Protein AF-A0A9E7D310-F1 (afdb_monomer_lite)

Structure (mmCIF, N/CA/C/O backbone):
data_AF-A0A9E7D310-F1
#
_entry.id   AF-A0A9E7D310-F1
#
loop_
_atom_site.group_PDB
_atom_site.id
_atom_site.type_symbol
_atom_site.label_atom_id
_atom_site.label_alt_id
_atom_site.label_comp_id
_atom_site.label_asym_id
_atom_site.label_entity_id
_atom_site.label_seq_id
_atom_site.pdbx_PDB_ins_code
_atom_site.Cartn_x
_atom_site.Cartn_y
_atom_site.Cartn_z
_atom_site.occupancy
_atom_site.B_iso_or_equiv
_atom_site.auth_seq_id
_atom_site.auth_comp_id
_atom_site.auth_asym_id
_atom_site.auth_atom_id
_atom_site.pdbx_PDB_model_num
ATOM 1 N N . MET A 1 1 ? 1.763 -11.916 20.284 1.00 48.09 1 MET A N 1
ATOM 2 C CA . MET A 1 1 ? 0.831 -12.807 21.006 1.00 48.09 1 MET A CA 1
ATOM 3 C C . MET A 1 1 ? 1.648 -13.807 21.806 1.00 48.09 1 MET A C 1
ATOM 5 O O . MET A 1 1 ? 2.291 -14.663 21.213 1.00 48.09 1 MET A O 1
ATOM 9 N N . PRO A 1 2 ? 1.691 -13.635 23.129 1.00 45.22 2 PRO A N 1
ATOM 10 C CA . PRO A 1 2 ? 1.292 -14.735 23.988 1.00 45.22 2 PRO A CA 1
ATOM 11 C C . PRO A 1 2 ? 0.191 -14.303 24.960 1.00 45.22 2 PRO A C 1
ATOM 13 O O . PRO A 1 2 ? 0.109 -13.170 25.421 1.00 45.22 2 PRO A O 1
ATOM 16 N N . SER A 1 3 ? -0.678 -15.271 25.180 1.00 46.38 3 SER A N 1
ATOM 17 C CA . SER A 1 3 ? -1.846 -15.343 26.040 1.00 46.38 3 SER A CA 1
ATOM 18 C C . SER A 1 3 ? -1.552 -15.082 27.518 1.00 46.38 3 SER A C 1
ATOM 20 O O . SER A 1 3 ? -0.761 -15.802 28.128 1.00 46.38 3 SER A O 1
ATOM 22 N N . THR A 1 4 ? -2.290 -14.149 28.116 1.00 41.97 4 THR A N 1
ATOM 23 C CA . THR A 1 4 ? -2.466 -14.007 29.568 1.00 41.97 4 THR A CA 1
ATOM 24 C C . THR A 1 4 ? -3.885 -14.433 29.966 1.00 41.97 4 THR A C 1
ATOM 26 O O . THR A 1 4 ? -4.818 -13.639 29.867 1.00 41.97 4 THR A O 1
ATOM 29 N N . PRO A 1 5 ? -4.098 -15.669 30.454 1.00 50.69 5 PRO A N 1
ATOM 30 C CA . PRO A 1 5 ? -5.341 -16.056 31.099 1.00 50.69 5 PRO A CA 1
ATOM 31 C C . PRO A 1 5 ? -5.136 -15.991 32.617 1.00 50.69 5 PRO A C 1
ATOM 33 O O . PRO A 1 5 ? -4.808 -16.990 33.243 1.00 50.69 5 PRO A O 1
ATOM 36 N N . LEU A 1 6 ? -5.276 -14.810 33.226 1.00 46.00 6 LEU A N 1
ATOM 37 C CA . LEU A 1 6 ? -5.201 -14.684 34.695 1.00 46.00 6 LEU A CA 1
ATOM 38 C C . LEU A 1 6 ? -6.306 -13.823 35.322 1.00 46.00 6 LEU A C 1
ATOM 40 O O . LEU A 1 6 ? -6.396 -13.761 36.544 1.00 46.00 6 LEU A O 1
ATOM 44 N N . MET A 1 7 ? -7.203 -13.222 34.532 1.00 50.19 7 MET A N 1
ATOM 45 C CA . MET A 1 7 ? -8.262 -12.357 35.077 1.00 50.19 7 MET A CA 1
ATOM 46 C C . MET A 1 7 ? -9.605 -13.048 35.360 1.00 50.19 7 MET A C 1
ATOM 48 O O . MET A 1 7 ? -10.457 -12.455 36.009 1.00 50.19 7 MET A O 1
ATOM 52 N N . ALA A 1 8 ? -9.798 -14.316 34.983 1.00 45.44 8 ALA A N 1
ATOM 53 C CA . ALA A 1 8 ? -11.073 -15.006 35.224 1.00 45.44 8 ALA A CA 1
ATOM 54 C C . ALA A 1 8 ? -11.225 -15.614 36.638 1.00 45.44 8 ALA A C 1
ATOM 56 O O . ALA A 1 8 ? -12.305 -16.080 36.986 1.00 45.44 8 ALA A O 1
ATOM 57 N N . ALA A 1 9 ? -10.176 -15.624 37.471 1.00 43.50 9 ALA A N 1
ATOM 58 C CA . ALA A 1 9 ? -10.183 -16.374 38.735 1.00 43.50 9 ALA A CA 1
ATOM 59 C C . ALA A 1 9 ? -10.469 -15.541 40.002 1.00 43.50 9 ALA A C 1
ATOM 61 O O . ALA A 1 9 ? -10.611 -16.121 41.077 1.00 43.50 9 ALA A O 1
ATOM 62 N N . ARG A 1 10 ? -10.565 -14.204 39.924 1.00 46.53 10 ARG A N 1
ATOM 63 C CA . ARG A 1 10 ? -10.770 -13.353 41.120 1.00 46.53 10 ARG A CA 1
ATOM 64 C C . ARG A 1 10 ? -12.205 -12.866 41.339 1.00 46.53 10 ARG A C 1
ATOM 66 O O . ARG A 1 10 ? -12.532 -12.467 42.451 1.00 46.53 10 ARG A O 1
ATOM 73 N N . SER A 1 11 ? -13.088 -12.984 40.350 1.00 45.75 11 SER A N 1
ATOM 74 C CA . SER A 1 11 ? -14.465 -12.466 40.434 1.00 45.75 11 SER A CA 1
ATOM 75 C C . SER A 1 11 ? -15.450 -13.403 41.150 1.00 45.75 11 SER A C 1
ATOM 77 O O . SER A 1 11 ? -16.569 -13.001 41.447 1.00 45.75 11 SER A O 1
ATOM 79 N N . ALA A 1 12 ? -15.057 -14.648 41.444 1.00 42.38 12 ALA A N 1
ATOM 80 C CA . ALA A 1 12 ? -15.962 -15.668 41.986 1.00 42.38 12 ALA A CA 1
ATOM 81 C C . ALA A 1 12 ? -15.888 -15.862 43.516 1.00 42.38 12 ALA A C 1
ATOM 83 O O . ALA A 1 12 ? -16.653 -16.655 44.055 1.00 42.38 12 ALA A O 1
ATOM 84 N N . GLN A 1 13 ? -14.999 -15.163 44.236 1.00 46.66 13 GLN A N 1
ATOM 85 C CA . GLN A 1 13 ? -14.789 -15.405 45.677 1.00 46.66 13 GLN A CA 1
ATOM 86 C C . GLN A 1 13 ? -15.504 -14.429 46.629 1.00 46.66 13 GLN A C 1
ATOM 88 O O . GLN A 1 13 ? -15.473 -14.650 47.836 1.00 46.66 13 GLN A O 1
ATOM 93 N N . LEU A 1 14 ? -16.190 -13.390 46.137 1.00 49.44 14 LEU A N 1
ATOM 94 C CA . LEU A 1 14 ? -16.836 -12.387 47.007 1.00 49.44 14 LEU A CA 1
ATOM 95 C C . LEU A 1 14 ? -18.365 -12.508 47.124 1.00 49.44 14 LEU A C 1
ATOM 97 O O . LEU A 1 14 ? -18.958 -11.840 47.966 1.00 49.44 14 LEU A O 1
ATOM 101 N N . ALA A 1 15 ? -19.017 -13.383 46.352 1.00 44.53 15 ALA A N 1
ATOM 102 C CA . ALA A 1 15 ? -20.480 -13.512 46.372 1.00 44.53 15 ALA A CA 1
ATOM 103 C C . ALA A 1 15 ? -21.026 -14.504 47.427 1.00 44.53 15 ALA A C 1
ATOM 105 O O . ALA A 1 15 ? -22.233 -14.556 47.648 1.00 44.53 15 ALA A O 1
ATOM 106 N N . THR A 1 16 ? -20.172 -15.278 48.105 1.00 47.97 16 THR A N 1
ATOM 107 C CA . THR A 1 16 ? -20.603 -16.458 48.888 1.00 47.97 16 THR A CA 1
ATOM 108 C C . THR A 1 16 ? -20.559 -16.285 50.414 1.00 47.97 16 THR A C 1
ATOM 110 O O . THR A 1 16 ? -20.692 -17.265 51.140 1.00 47.97 16 THR A O 1
ATOM 113 N N . GLY A 1 17 ? -20.369 -15.063 50.928 1.00 44.59 17 GLY A N 1
ATOM 114 C CA . GLY A 1 17 ? -20.123 -14.828 52.362 1.00 44.59 17 GLY A CA 1
ATOM 115 C C . GLY A 1 17 ? -21.277 -14.255 53.198 1.00 44.59 17 GLY A C 1
ATOM 116 O O . GLY A 1 17 ? -21.155 -14.216 54.418 1.00 44.59 17 GLY A O 1
ATOM 117 N N . LEU A 1 18 ? -22.382 -13.791 52.597 1.00 50.28 18 LEU A N 1
ATOM 118 C CA . LEU A 1 18 ? -23.317 -12.874 53.283 1.00 50.28 18 LEU A CA 1
ATOM 119 C C . LEU A 1 18 ? -24.704 -13.452 53.637 1.00 50.28 18 LEU A C 1
ATOM 121 O O . LEU A 1 18 ? -25.634 -12.683 53.849 1.00 50.28 18 LEU A O 1
ATOM 125 N N . PHE A 1 19 ? -24.883 -14.777 53.711 1.00 45.84 19 PHE A N 1
ATOM 126 C CA . PHE A 1 19 ? -26.230 -15.366 53.876 1.00 45.84 19 PHE A CA 1
ATOM 127 C C . PHE A 1 19 ? -26.487 -16.217 55.135 1.00 45.84 19 PHE A C 1
ATOM 129 O O . PHE A 1 19 ? -27.555 -16.812 55.234 1.00 45.84 19 PHE A O 1
ATOM 136 N N . LEU A 1 20 ? -25.583 -16.277 56.124 1.00 45.09 20 LEU A N 1
ATOM 137 C CA . LEU A 1 20 ? -25.657 -17.320 57.172 1.00 45.09 20 LEU A CA 1
ATOM 138 C C . LEU A 1 20 ? -25.800 -16.884 58.648 1.00 45.09 20 LEU A C 1
ATOM 140 O O . LEU A 1 20 ? -25.548 -17.705 59.523 1.00 45.09 20 LEU A O 1
ATOM 144 N N . LEU A 1 21 ? -26.249 -15.666 58.988 1.00 45.28 21 LEU A N 1
ATOM 145 C CA . LEU A 1 21 ? -26.254 -15.215 60.405 1.00 45.28 21 LEU A CA 1
ATOM 146 C C . LEU A 1 21 ? -27.592 -14.760 61.027 1.00 45.28 21 LEU A C 1
ATOM 148 O O . LEU A 1 21 ? -27.574 -14.116 62.071 1.00 45.28 21 LEU A O 1
ATOM 152 N N . LEU A 1 22 ? -28.761 -15.120 60.483 1.00 47.16 22 LEU A N 1
ATOM 153 C CA . LEU A 1 22 ? -30.056 -14.658 61.033 1.00 47.16 22 LEU A CA 1
ATOM 154 C C . LEU A 1 22 ? -31.015 -15.769 61.491 1.00 47.16 22 LEU A C 1
ATOM 156 O O . LEU A 1 22 ? -32.226 -15.647 61.343 1.00 47.16 22 LEU A O 1
ATOM 160 N N . ALA A 1 23 ? -30.497 -16.826 62.114 1.00 45.44 23 ALA A N 1
ATOM 161 C CA . ALA A 1 23 ? -31.322 -17.762 62.881 1.00 45.44 23 ALA A CA 1
ATOM 162 C C . ALA A 1 23 ? -30.932 -17.713 64.365 1.00 45.44 23 ALA A C 1
ATOM 164 O O . ALA A 1 23 ? -30.328 -18.640 64.898 1.00 45.44 23 ALA A O 1
ATOM 165 N N . ALA A 1 24 ? -31.251 -16.604 65.040 1.00 52.38 24 ALA A N 1
ATOM 166 C CA . ALA A 1 24 ? -31.287 -16.615 66.498 1.00 52.38 24 ALA A CA 1
ATOM 167 C C . ALA A 1 24 ? -32.490 -17.477 66.923 1.00 52.38 24 ALA A C 1
ATOM 169 O O . ALA A 1 24 ? -33.590 -17.229 66.418 1.00 52.38 24 ALA A O 1
ATOM 170 N N . PRO A 1 25 ? -32.322 -18.485 67.800 1.00 49.22 25 PRO A N 1
ATOM 171 C CA . PRO A 1 25 ? -33.451 -19.249 68.305 1.00 49.22 25 PRO A CA 1
ATOM 172 C C . PRO A 1 25 ? -34.407 -18.281 69.004 1.00 49.22 25 PRO A C 1
ATOM 174 O O . PRO A 1 25 ? -34.051 -17.604 69.970 1.00 49.22 25 PRO A O 1
ATOM 177 N N . ALA A 1 26 ? -35.605 -18.168 68.444 1.00 51.03 26 ALA A N 1
ATOM 178 C CA . ALA A 1 26 ? -36.707 -17.467 69.064 1.00 51.03 26 ALA A CA 1
ATOM 179 C C . ALA A 1 26 ? -37.142 -18.216 70.337 1.00 51.03 26 ALA A C 1
ATOM 181 O O . ALA A 1 26 ? -36.932 -19.424 70.442 1.00 51.03 26 ALA A O 1
ATOM 182 N N . GLN A 1 27 ? -37.853 -17.499 71.214 1.00 60.97 27 GLN A N 1
ATOM 183 C CA . GLN A 1 27 ? -38.736 -18.046 72.257 1.00 60.97 27 GLN A CA 1
ATOM 184 C C . GLN A 1 27 ? -37.998 -18.465 73.546 1.00 60.97 27 GLN A C 1
ATOM 186 O O . GLN A 1 27 ? -37.286 -19.457 73.598 1.00 60.97 27 GLN A O 1
ATOM 191 N N . ALA A 1 28 ? -38.086 -17.698 74.641 1.00 56.78 28 ALA A N 1
ATOM 192 C CA . ALA A 1 28 ? -39.208 -17.845 75.581 1.00 56.78 28 ALA A CA 1
ATOM 193 C C . ALA A 1 28 ? -39.504 -16.606 76.470 1.00 56.78 28 ALA A C 1
ATOM 195 O O . ALA A 1 28 ? -40.209 -16.735 77.466 1.00 56.78 28 ALA A O 1
ATOM 196 N N . VAL A 1 29 ? -38.956 -15.422 76.163 1.00 73.88 29 VAL A N 1
ATOM 197 C CA . VAL A 1 29 ? -38.944 -14.262 77.099 1.00 73.88 29 VAL A CA 1
ATOM 198 C C . VAL A 1 29 ? -39.333 -12.947 76.396 1.00 73.88 29 VAL A C 1
ATOM 200 O O . VAL A 1 29 ? -39.002 -11.849 76.833 1.00 73.88 29 VAL A O 1
ATOM 203 N N . GLU A 1 30 ? -39.997 -13.035 75.245 1.00 81.81 30 GLU A N 1
ATOM 204 C CA . GLU A 1 30 ? -40.171 -11.905 74.321 1.00 81.81 30 GLU A CA 1
ATOM 205 C C . GLU A 1 30 ? -40.933 -10.724 74.932 1.00 81.81 30 GLU A C 1
ATOM 207 O O . GLU A 1 30 ? -40.598 -9.571 74.652 1.00 81.81 30 GLU A O 1
ATOM 212 N N . TYR A 1 31 ? -41.884 -11.012 75.820 1.00 88.94 31 TYR A N 1
ATOM 213 C CA . TYR A 1 31 ? -42.779 -10.023 76.417 1.00 88.94 31 TYR A CA 1
ATOM 214 C C . TYR A 1 31 ? -42.729 -10.017 77.948 1.00 88.94 31 TYR A C 1
ATOM 216 O O . TYR A 1 31 ? -43.619 -9.466 78.594 1.00 88.94 31 TYR A O 1
ATOM 224 N N . ASP A 1 32 ? -41.700 -10.611 78.550 1.00 92.31 32 ASP A N 1
ATOM 225 C CA . ASP A 1 32 ? -41.581 -10.646 80.005 1.00 92.31 32 ASP A CA 1
ATOM 226 C C . ASP A 1 32 ? -41.392 -9.233 80.576 1.00 92.31 32 ASP A C 1
ATOM 228 O O . ASP A 1 32 ? -40.695 -8.385 80.007 1.00 92.31 32 ASP A O 1
ATOM 232 N N . GLY A 1 33 ? -42.033 -8.961 81.710 1.00 92.81 33 GLY A N 1
ATOM 233 C CA . GLY A 1 33 ? -42.050 -7.632 82.312 1.00 92.81 33 GLY A CA 1
ATOM 234 C C . GLY A 1 33 ? -43.297 -7.354 83.140 1.00 92.81 33 GLY A C 1
ATOM 235 O O . GLY A 1 33 ? -44.144 -8.220 83.331 1.00 92.81 33 GLY A O 1
ATOM 236 N N . ASN A 1 34 ? -43.432 -6.121 83.621 1.00 95.12 34 ASN A N 1
ATOM 237 C CA . ASN A 1 34 ? -44.650 -5.665 84.285 1.00 95.12 34 ASN A CA 1
ATOM 238 C C . ASN A 1 34 ? -45.577 -5.028 83.258 1.00 95.12 34 ASN A C 1
ATOM 240 O O . ASN A 1 34 ? -45.181 -4.082 82.576 1.00 95.12 34 ASN A O 1
ATOM 244 N N . TRP A 1 35 ? -46.814 -5.513 83.196 1.00 96.56 35 TRP A N 1
ATOM 245 C CA . TRP A 1 35 ? -47.811 -5.055 82.237 1.00 96.56 35 TRP A CA 1
ATOM 246 C C . TRP A 1 35 ? -49.022 -4.479 82.949 1.00 96.56 35 TRP A C 1
ATOM 248 O O . TRP A 1 35 ? -49.510 -5.036 83.935 1.00 96.56 35 TRP A O 1
ATOM 258 N N . GLN A 1 36 ? -49.512 -3.357 82.435 1.00 97.25 36 GLN A N 1
ATOM 259 C CA . GLN A 1 36 ? -50.804 -2.806 82.794 1.00 97.25 36 GLN A CA 1
ATOM 260 C C . GLN A 1 36 ? -51.866 -3.384 81.864 1.00 97.25 36 GLN A C 1
ATOM 262 O O . GLN A 1 36 ? -51.766 -3.267 80.649 1.00 97.25 36 GLN A O 1
ATOM 267 N N . PHE A 1 37 ? -52.903 -3.962 82.451 1.00 97.38 37 PHE A N 1
ATOM 268 C CA . PHE A 1 37 ? -54.076 -4.480 81.766 1.00 97.38 37 PHE A CA 1
ATOM 269 C C . PHE A 1 37 ? -55.248 -3.538 82.027 1.00 97.38 37 PHE A C 1
ATOM 271 O O . PHE A 1 37 ? -55.595 -3.283 83.183 1.00 97.38 37 PHE A O 1
ATOM 278 N N . ALA A 1 38 ? -55.854 -3.018 80.963 1.00 97.12 38 ALA A N 1
ATOM 279 C CA . ALA A 1 38 ? -57.039 -2.173 81.007 1.00 97.12 38 ALA A CA 1
ATOM 280 C C . ALA A 1 38 ? -58.168 -2.839 80.217 1.00 97.12 38 ALA A C 1
ATOM 282 O O . ALA A 1 38 ? -58.175 -2.833 78.988 1.00 97.12 38 ALA A O 1
ATOM 283 N N . MET A 1 39 ? -59.116 -3.426 80.942 1.00 96.56 39 MET A N 1
ATOM 284 C CA . MET A 1 39 ? -60.288 -4.093 80.393 1.00 96.56 39 MET A CA 1
ATOM 285 C C . MET A 1 39 ? -61.479 -3.139 80.401 1.00 96.56 39 MET A C 1
ATOM 287 O O . MET A 1 39 ? -61.774 -2.553 81.440 1.00 96.56 39 MET A O 1
ATOM 291 N N . SER A 1 40 ? -62.200 -3.025 79.293 1.00 96.50 40 SER A N 1
ATOM 292 C CA . SER A 1 40 ? -63.453 -2.274 79.190 1.00 96.50 40 SER A CA 1
ATOM 293 C C . SER A 1 40 ? -64.538 -3.151 78.570 1.00 96.50 40 SER A C 1
ATOM 295 O O . SER A 1 40 ? -64.306 -3.826 77.573 1.00 96.50 40 SER A O 1
ATOM 297 N N . CYS A 1 41 ? -65.735 -3.166 79.152 1.00 95.88 41 CYS A N 1
ATOM 298 C CA . CYS A 1 41 ? -66.875 -3.923 78.628 1.00 95.88 41 CYS A CA 1
ATOM 299 C C . CYS A 1 41 ? -68.071 -2.995 78.395 1.00 95.88 41 CYS A C 1
ATOM 301 O O . CYS A 1 41 ? -68.482 -2.259 79.299 1.00 95.88 41 CYS A O 1
ATOM 303 N N . SER A 1 42 ? -68.660 -3.051 77.196 1.00 94.38 42 SER A N 1
ATOM 304 C CA . SER A 1 42 ? -69.814 -2.223 76.811 1.00 94.38 42 SER A CA 1
ATOM 305 C C . SER A 1 42 ? -71.056 -2.597 77.616 1.00 94.38 42 SER A C 1
ATOM 307 O O . SER A 1 42 ? -71.200 -3.759 77.980 1.00 94.38 42 SER A O 1
ATOM 309 N N . ALA A 1 43 ? -71.942 -1.649 77.945 1.00 91.88 43 ALA A N 1
ATOM 310 C CA . ALA A 1 43 ? -73.195 -1.921 78.669 1.00 91.88 43 ALA A CA 1
ATOM 311 C C . ALA A 1 43 ? -74.060 -2.987 77.963 1.00 91.88 43 ALA A C 1
ATOM 313 O O . ALA A 1 43 ? -74.034 -3.092 76.738 1.00 91.88 43 ALA A O 1
ATOM 314 N N . ASN A 1 44 ? -74.853 -3.749 78.720 1.00 87.56 44 ASN A N 1
ATOM 315 C CA . ASN A 1 44 ? -75.982 -4.506 78.166 1.00 87.56 44 ASN A CA 1
ATOM 316 C C . ASN A 1 44 ? -77.267 -4.131 78.908 1.00 87.56 44 ASN A C 1
ATOM 318 O O . ASN A 1 44 ? -77.196 -3.558 79.989 1.00 87.56 44 ASN A O 1
ATOM 322 N N . GLY A 1 45 ? -78.438 -4.441 78.346 1.00 82.62 45 GLY A N 1
ATOM 323 C CA . GLY A 1 45 ? -79.737 -3.973 78.861 1.00 82.62 45 GLY A CA 1
ATOM 324 C C . GLY A 1 45 ? -80.037 -4.258 80.344 1.00 82.62 45 GLY A C 1
ATOM 325 O O . GLY A 1 45 ? -80.992 -3.700 80.868 1.00 82.62 45 GLY A O 1
ATOM 326 N N . ALA A 1 46 ? -79.231 -5.081 81.027 1.00 82.12 46 ALA A N 1
ATOM 327 C CA . ALA A 1 46 ? -79.342 -5.378 82.454 1.00 82.12 46 ALA A CA 1
ATOM 328 C C . ALA A 1 46 ? -78.165 -4.861 83.312 1.00 82.12 46 ALA A C 1
ATOM 330 O O . ALA A 1 46 ? -78.269 -4.867 84.537 1.00 82.12 46 ALA A O 1
ATOM 331 N N . GLN A 1 47 ? -77.031 -4.454 82.724 1.00 85.75 47 GLN A N 1
ATOM 332 C CA . GLN A 1 47 ? -75.821 -4.084 83.469 1.00 85.75 47 GLN A CA 1
ATOM 333 C C . GLN A 1 47 ? -75.058 -2.908 82.828 1.00 85.75 47 GLN A C 1
ATOM 335 O O . GLN A 1 47 ? -74.809 -2.913 81.617 1.00 85.75 47 GLN A O 1
ATOM 340 N N . PRO A 1 48 ? -74.587 -1.930 83.631 1.00 91.31 48 PRO A N 1
ATOM 341 C CA . PRO A 1 48 ? -73.820 -0.795 83.125 1.00 91.31 48 PRO A CA 1
ATOM 342 C C . PRO A 1 48 ? -72.463 -1.225 82.550 1.00 91.31 48 PRO A C 1
ATOM 344 O O . PRO A 1 48 ? -71.931 -2.298 82.865 1.00 91.31 48 PRO A O 1
ATOM 347 N N . ALA A 1 49 ? -71.894 -0.374 81.692 1.00 93.12 49 ALA A N 1
ATOM 348 C CA . ALA A 1 49 ? -70.507 -0.493 81.247 1.00 93.12 49 ALA A CA 1
ATOM 349 C C . ALA A 1 49 ? -69.558 -0.470 82.452 1.00 93.12 49 ALA A C 1
ATOM 351 O O . ALA A 1 49 ? -69.840 0.187 83.455 1.00 93.12 49 ALA A O 1
ATOM 352 N N . PHE A 1 50 ? -68.440 -1.182 82.360 1.00 94.06 50 PHE A N 1
ATOM 353 C CA . PHE A 1 50 ? -67.419 -1.137 83.400 1.00 94.06 50 PHE A CA 1
ATOM 354 C C . PHE A 1 50 ? -66.021 -1.198 82.801 1.00 94.06 50 PHE A C 1
ATOM 356 O O . PHE A 1 50 ? -65.819 -1.722 81.703 1.00 94.06 50 PHE A O 1
ATOM 363 N N . THR A 1 51 ? -65.070 -0.684 83.575 1.00 94.19 51 THR A N 1
ATOM 364 C CA . THR A 1 51 ? -63.647 -0.723 83.264 1.00 94.19 51 THR A CA 1
ATOM 365 C C . THR A 1 51 ? -62.905 -1.270 84.471 1.00 94.19 51 THR A C 1
ATOM 367 O O . THR A 1 51 ? -63.135 -0.830 85.597 1.00 94.19 51 THR A O 1
ATOM 370 N N . GLU A 1 52 ? -62.002 -2.213 84.243 1.00 93.88 52 GLU A N 1
ATOM 371 C CA . GLU A 1 52 ? -61.104 -2.745 85.259 1.00 93.88 52 GLU A CA 1
ATOM 372 C C . GLU A 1 52 ? -59.660 -2.516 84.827 1.00 93.88 52 GLU A C 1
ATOM 374 O O . GLU A 1 52 ? -59.303 -2.704 83.664 1.00 93.88 52 GLU A O 1
ATOM 379 N N . ARG A 1 53 ? -58.821 -2.095 85.774 1.00 96.38 53 ARG A N 1
ATOM 380 C CA . ARG A 1 53 ? -57.389 -1.913 85.556 1.00 96.38 53 ARG A CA 1
ATOM 381 C C . ARG A 1 53 ? -56.603 -2.675 86.597 1.00 96.38 53 ARG A C 1
ATOM 383 O O . ARG A 1 53 ? -56.947 -2.653 87.778 1.00 96.38 53 ARG A O 1
ATOM 390 N N . PHE A 1 54 ? -55.531 -3.317 86.166 1.00 95.56 54 PHE A N 1
ATOM 391 C CA . PHE A 1 54 ? -54.592 -3.955 87.072 1.00 95.56 54 PHE A CA 1
ATOM 392 C C . PHE A 1 54 ? -53.211 -4.079 86.451 1.00 95.56 54 PHE A C 1
ATOM 394 O O . PHE A 1 54 ? -53.041 -3.944 85.246 1.00 95.56 54 PHE A O 1
ATOM 401 N N . ILE A 1 55 ? -52.226 -4.343 87.301 1.00 95.88 55 ILE A N 1
ATOM 402 C CA . ILE A 1 55 ? -50.859 -4.631 86.888 1.00 95.88 55 ILE A CA 1
ATOM 403 C C . ILE A 1 55 ? -50.581 -6.088 87.226 1.00 95.88 55 ILE A C 1
ATOM 405 O O . ILE A 1 55 ? -50.964 -6.560 88.302 1.00 95.88 55 ILE A O 1
ATOM 409 N N . ALA A 1 56 ? -49.953 -6.804 86.304 1.00 95.31 56 ALA A N 1
ATOM 410 C CA . ALA A 1 56 ? -49.476 -8.154 86.547 1.00 95.31 56 ALA A CA 1
ATOM 411 C C . ALA A 1 56 ? -48.163 -8.396 85.786 1.00 95.31 56 ALA A C 1
ATOM 413 O O . ALA A 1 56 ? -47.990 -7.860 84.686 1.00 95.31 56 ALA A O 1
ATOM 414 N N . PRO A 1 57 ? -47.234 -9.178 86.359 1.00 95.00 57 PRO A N 1
ATOM 415 C CA . PRO A 1 57 ? -46.039 -9.583 85.646 1.00 95.00 57 PRO A CA 1
ATOM 416 C C . PRO A 1 57 ? -46.400 -10.628 84.588 1.00 95.00 57 PRO A C 1
ATOM 418 O O . PRO A 1 57 ? -47.147 -1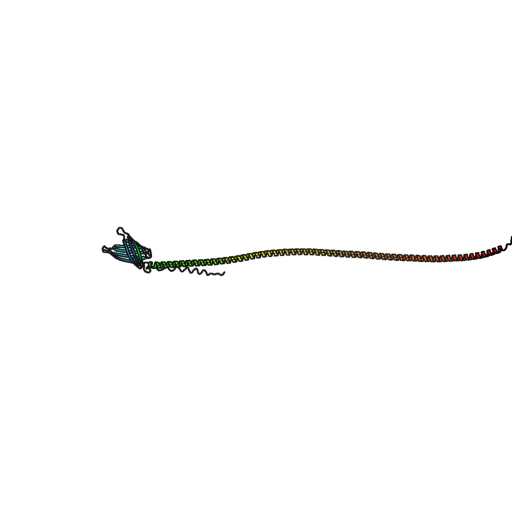1.570 84.861 1.00 95.00 57 PRO A O 1
ATOM 421 N N . ILE A 1 58 ? -45.851 -10.460 83.392 1.00 94.38 58 ILE A N 1
ATOM 422 C CA . ILE A 1 58 ? -45.748 -11.521 82.396 1.00 94.38 58 ILE A CA 1
ATOM 423 C C . ILE A 1 58 ? -44.383 -12.173 82.604 1.00 94.38 58 ILE A C 1
ATOM 425 O O . ILE A 1 58 ? -43.365 -11.479 82.633 1.00 94.38 58 ILE A O 1
ATOM 429 N N . ALA A 1 59 ? -44.380 -13.487 82.790 1.00 91.88 59 ALA A N 1
ATOM 430 C CA . ALA A 1 59 ? -43.184 -14.302 82.929 1.00 91.88 59 ALA A CA 1
ATOM 431 C C . ALA A 1 59 ? -43.332 -15.543 82.050 1.00 91.88 59 ALA A C 1
ATOM 433 O O . ALA A 1 59 ? -44.384 -16.186 82.064 1.00 91.88 59 ALA A O 1
ATOM 434 N N . GLN A 1 60 ? -42.291 -15.876 81.288 1.00 90.69 60 GLN A N 1
ATOM 435 C CA . GLN A 1 60 ? -42.322 -16.957 80.301 1.00 90.69 60 GLN A CA 1
ATOM 436 C C . GLN A 1 60 ? -43.503 -16.810 79.329 1.00 90.69 60 GLN A C 1
ATOM 438 O O . GLN A 1 60 ? -44.216 -17.776 79.046 1.00 90.69 60 GLN A O 1
ATOM 443 N N . ASN A 1 61 ? -43.755 -15.578 78.868 1.00 91.44 61 ASN A N 1
ATOM 444 C CA . ASN A 1 61 ? -44.880 -15.237 77.992 1.00 91.44 61 ASN A CA 1
ATOM 445 C C . ASN A 1 61 ? -46.271 -15.602 78.559 1.00 91.44 61 ASN A C 1
ATOM 447 O O . ASN A 1 61 ? -47.242 -15.720 77.809 1.00 91.44 61 ASN A O 1
ATOM 451 N N . ALA A 1 62 ? -46.399 -15.781 79.874 1.00 93.25 62 ALA A N 1
ATOM 452 C CA . ALA A 1 62 ? -47.660 -16.091 80.528 1.00 93.25 62 ALA A CA 1
ATOM 453 C C . ALA A 1 62 ? -47.888 -15.206 81.755 1.00 93.25 62 ALA A C 1
ATOM 455 O O . ALA A 1 62 ? -46.964 -14.710 82.395 1.00 93.25 62 ALA A O 1
ATOM 456 N N . VAL A 1 63 ? -49.152 -15.011 82.104 1.00 94.81 63 VAL A N 1
ATOM 457 C CA . VAL A 1 63 ? -49.563 -14.284 83.303 1.00 94.81 63 VAL A CA 1
ATOM 458 C C . VAL A 1 63 ? -50.728 -15.011 83.934 1.00 94.81 63 VAL A C 1
ATOM 460 O O . VAL A 1 63 ? -51.639 -15.472 83.254 1.00 94.81 63 VAL A O 1
ATOM 463 N N . THR A 1 64 ? -50.702 -15.131 85.256 1.00 94.56 64 THR A N 1
ATOM 464 C CA . THR A 1 64 ? -51.831 -15.632 86.036 1.00 94.56 64 THR A CA 1
ATOM 465 C C . THR A 1 64 ? -52.005 -14.749 87.260 1.00 94.56 64 THR A C 1
ATOM 467 O O . THR A 1 64 ? -51.065 -14.520 88.016 1.00 94.56 64 THR A O 1
ATOM 470 N N . ARG A 1 65 ? -53.221 -14.252 87.470 1.00 94.25 65 ARG A N 1
ATOM 471 C CA . ARG A 1 65 ? -53.597 -13.432 88.620 1.00 94.25 65 ARG A CA 1
ATOM 472 C C . ARG A 1 65 ? -54.925 -13.929 89.160 1.00 94.25 65 ARG A C 1
ATOM 474 O O . ARG A 1 65 ? -55.930 -13.901 88.459 1.00 94.25 65 ARG A O 1
ATOM 481 N N . THR A 1 66 ? -54.933 -14.353 90.418 1.00 93.19 66 THR A N 1
ATOM 482 C CA . THR A 1 66 ? -56.164 -14.742 91.115 1.00 93.19 66 THR A CA 1
ATOM 483 C C . THR A 1 66 ? -56.532 -13.664 92.128 1.00 93.19 66 THR A C 1
ATOM 485 O O . THR A 1 66 ? -55.669 -13.167 92.849 1.00 93.19 66 THR A O 1
ATOM 488 N N . ARG A 1 67 ? -57.809 -13.294 92.180 1.00 92.31 67 ARG A N 1
ATOM 489 C CA . ARG A 1 67 ? -58.400 -12.397 93.170 1.00 92.31 67 ARG A CA 1
ATOM 490 C C . ARG A 1 67 ? -59.596 -13.112 93.785 1.00 92.31 67 ARG A C 1
ATOM 492 O O . ARG A 1 67 ? -60.499 -13.518 93.066 1.00 92.31 67 ARG A O 1
ATOM 499 N N . SER A 1 68 ? -59.620 -13.214 95.104 1.00 89.44 68 SER A N 1
ATOM 500 C CA . SER A 1 68 ? -60.773 -13.717 95.853 1.00 89.44 68 SER A CA 1
ATOM 501 C C . SER A 1 68 ? -61.298 -12.611 96.760 1.00 89.44 68 SER A C 1
ATOM 503 O O . SER A 1 68 ? -60.520 -11.833 97.313 1.00 89.44 68 SER A O 1
ATOM 505 N N . GLY A 1 69 ? -62.614 -12.519 96.902 1.00 88.38 69 GLY A N 1
ATOM 506 C CA . GLY A 1 69 ? -63.271 -11.598 97.822 1.00 88.38 69 GLY A CA 1
ATOM 507 C C . GLY A 1 69 ? -64.695 -12.043 98.129 1.00 88.38 69 GLY A C 1
ATOM 508 O O . GLY A 1 69 ? -65.186 -13.009 97.552 1.00 88.38 69 GLY A O 1
ATOM 509 N N . ARG A 1 70 ? -65.370 -11.325 99.028 1.00 85.38 70 ARG A N 1
ATOM 510 C CA . ARG A 1 70 ? -66.814 -11.467 99.238 1.00 85.38 70 ARG A CA 1
ATOM 511 C C . ARG A 1 70 ? -67.550 -10.316 98.568 1.00 85.38 70 ARG A C 1
ATOM 513 O O . ARG A 1 70 ? -67.116 -9.167 98.638 1.00 85.38 70 ARG A O 1
ATOM 520 N N . THR A 1 71 ? -68.658 -10.620 97.906 1.00 81.06 71 THR A N 1
ATOM 521 C CA . THR A 1 71 ? -69.586 -9.609 97.386 1.00 81.06 71 THR A CA 1
ATOM 522 C C . THR A 1 71 ? -70.289 -8.877 98.534 1.00 81.06 71 THR A C 1
ATOM 524 O O . THR A 1 71 ? -70.318 -9.356 99.666 1.00 81.06 71 THR A O 1
ATOM 527 N N . ALA A 1 72 ? -70.943 -7.749 98.235 1.00 78.75 72 ALA A N 1
ATOM 528 C CA . ALA A 1 72 ? -71.812 -7.056 99.194 1.00 78.75 72 ALA A CA 1
ATOM 529 C C . ALA A 1 72 ? -72.972 -7.935 99.715 1.00 78.75 72 ALA A C 1
ATOM 531 O O . ALA A 1 72 ? -73.544 -7.645 100.757 1.00 78.75 72 ALA A O 1
ATOM 532 N N . GLN A 1 73 ? -73.297 -9.021 99.005 1.00 81.38 73 GLN A N 1
ATOM 533 C CA . GLN A 1 73 ? -74.326 -10.001 99.366 1.00 81.38 73 GLN A CA 1
ATOM 534 C C . GLN A 1 73 ? -73.756 -11.186 100.172 1.00 81.38 73 GLN A C 1
ATOM 536 O O . GLN A 1 73 ? -74.442 -12.181 100.375 1.00 81.38 73 GLN A O 1
ATOM 541 N N . GLY A 1 74 ? -72.486 -11.124 100.592 1.00 83.56 74 GLY A N 1
ATOM 542 C CA . GLY A 1 74 ? -71.825 -12.171 101.378 1.00 83.56 74 GLY A CA 1
ATOM 543 C C . GLY A 1 74 ? -71.370 -13.398 100.580 1.00 83.56 74 GLY A C 1
ATOM 544 O O . GLY A 1 74 ? -70.750 -14.285 101.156 1.00 83.56 74 GLY A O 1
ATOM 545 N N . GLN A 1 75 ? -71.630 -13.447 99.270 1.00 85.25 75 GLN A N 1
ATOM 546 C CA . GLN A 1 75 ? -71.204 -14.551 98.403 1.00 85.25 75 GLN A CA 1
ATOM 547 C C . GLN A 1 75 ? -69.710 -14.479 98.092 1.00 85.25 75 GLN A C 1
ATOM 549 O O . GLN A 1 75 ? -69.192 -13.384 97.853 1.00 85.25 75 GLN A O 1
ATOM 554 N N . ASP A 1 76 ? -69.052 -15.632 97.999 1.00 85.25 76 ASP A N 1
ATOM 555 C CA . ASP A 1 76 ? -67.679 -15.716 97.508 1.00 85.25 76 ASP A CA 1
ATOM 556 C C . ASP A 1 76 ? -67.617 -15.339 96.018 1.00 85.25 76 ASP A C 1
ATOM 558 O O . ASP A 1 76 ? -68.441 -15.763 95.201 1.00 85.25 76 ASP A O 1
ATOM 562 N N . ASP A 1 77 ? -66.635 -14.507 95.681 1.00 87.56 77 ASP A N 1
ATOM 563 C CA . ASP A 1 77 ? -66.354 -13.987 94.348 1.00 87.56 77 ASP A CA 1
ATOM 564 C C . ASP A 1 77 ? -64.873 -14.222 94.056 1.00 87.56 77 ASP A C 1
ATOM 566 O O . ASP A 1 77 ? -63.996 -13.544 94.599 1.00 87.56 77 ASP A O 1
ATOM 570 N N . THR A 1 78 ? -64.588 -15.229 93.237 1.00 89.19 78 THR A N 1
ATOM 571 C CA . THR A 1 78 ? -63.222 -15.545 92.817 1.00 89.19 78 THR A CA 1
ATOM 572 C C . THR A 1 78 ? -63.081 -15.268 91.334 1.00 89.19 78 THR A C 1
ATOM 574 O O . THR A 1 78 ? -63.828 -15.826 90.532 1.00 89.19 78 THR A O 1
ATOM 577 N N . SER A 1 79 ? -62.105 -14.441 90.966 1.00 92.25 79 SER A N 1
ATOM 578 C CA . SER A 1 79 ? -61.697 -14.215 89.586 1.00 92.25 79 SER A CA 1
ATOM 579 C C . SER A 1 79 ? -60.263 -14.681 89.356 1.00 92.25 79 SER A C 1
ATOM 581 O O . SER A 1 79 ? -59.362 -14.401 90.146 1.00 92.25 79 SER A O 1
ATOM 583 N N . ARG A 1 80 ? -60.037 -15.400 88.261 1.00 95.44 80 ARG A N 1
ATOM 584 C CA . ARG A 1 80 ? -58.716 -15.807 87.791 1.00 95.44 80 ARG A CA 1
ATOM 585 C C . ARG A 1 80 ? -58.516 -15.258 86.391 1.00 95.44 80 ARG A C 1
ATOM 587 O O . ARG A 1 80 ? -59.143 -15.726 85.450 1.00 95.44 80 ARG A O 1
ATOM 594 N N . PHE A 1 81 ? -57.637 -14.275 86.266 1.00 96.44 81 PHE A N 1
ATOM 595 C CA . PHE A 1 81 ? -57.104 -13.837 84.985 1.00 96.44 81 PHE A CA 1
ATOM 596 C C . PHE A 1 81 ? -55.925 -14.734 84.619 1.00 96.44 81 PHE A C 1
ATOM 598 O O . PHE A 1 81 ? -55.015 -14.924 85.426 1.00 96.44 81 PHE A O 1
ATOM 605 N N . SER A 1 82 ? -55.934 -15.267 83.409 1.00 96.50 82 SER A N 1
ATOM 606 C CA . SER A 1 82 ? -54.812 -15.972 82.805 1.00 96.50 82 SER A CA 1
ATOM 607 C C . SER A 1 82 ? -54.604 -15.431 81.400 1.00 96.50 82 SER A C 1
ATOM 609 O O . SER A 1 82 ? -55.579 -15.200 80.695 1.00 96.50 82 SER A O 1
ATOM 611 N N . ALA A 1 83 ? -53.365 -15.198 80.989 1.00 96.62 83 ALA A N 1
ATOM 612 C CA . ALA A 1 83 ? -53.058 -14.905 79.598 1.00 96.62 83 ALA A CA 1
ATOM 613 C C . ALA A 1 83 ? -51.764 -15.588 79.174 1.00 96.62 83 ALA A C 1
ATOM 615 O O . ALA A 1 83 ? -50.900 -15.878 80.003 1.00 96.62 83 ALA A O 1
ATOM 616 N N . ARG A 1 84 ? -51.655 -15.851 77.877 1.00 95.56 84 ARG A N 1
ATOM 617 C CA . ARG A 1 84 ? -50.509 -16.490 77.235 1.00 95.56 84 ARG A CA 1
ATOM 618 C C . ARG A 1 84 ? -50.227 -15.800 75.909 1.00 95.56 84 ARG A C 1
ATOM 620 O O . ARG A 1 84 ? -51.171 -15.423 75.215 1.00 95.56 84 ARG A O 1
ATOM 627 N N . ILE A 1 85 ? -48.945 -15.641 75.593 1.00 94.19 85 ILE A N 1
ATOM 628 C CA . ILE A 1 85 ? -48.457 -15.027 74.363 1.00 94.19 85 ILE A CA 1
ATOM 629 C C . ILE A 1 85 ? -47.699 -16.070 73.544 1.00 94.19 85 ILE A C 1
ATOM 631 O O . ILE A 1 85 ? -46.708 -16.631 74.008 1.00 94.19 85 ILE A O 1
ATOM 635 N N . GLU A 1 86 ? -48.139 -16.301 72.314 1.00 92.31 86 GLU A N 1
ATOM 636 C CA . GLU A 1 86 ? -47.494 -17.209 71.364 1.00 92.31 86 GLU A CA 1
ATOM 637 C C . GLU A 1 86 ? -47.452 -16.549 69.985 1.00 92.31 86 GLU A C 1
ATOM 639 O O . GLU A 1 86 ? -48.463 -16.052 69.496 1.00 92.31 86 GLU A O 1
ATOM 644 N N . GLY A 1 87 ? -46.270 -16.487 69.362 1.00 88.00 87 GLY A N 1
ATOM 645 C CA . GLY A 1 87 ? -46.110 -15.904 68.022 1.00 88.00 87 GLY A CA 1
ATOM 646 C C . GLY A 1 87 ? -46.592 -14.451 67.904 1.00 88.00 87 GLY A C 1
ATOM 647 O O . GLY A 1 87 ? -47.161 -14.074 66.881 1.00 88.00 87 GLY A O 1
ATOM 648 N N . GLY A 1 88 ? -46.438 -13.650 68.965 1.00 90.12 88 GLY A N 1
ATOM 649 C CA . GLY A 1 88 ? -46.939 -12.273 69.015 1.00 90.12 88 GLY A CA 1
ATOM 650 C C . GLY A 1 88 ? -48.464 -12.151 69.121 1.00 90.12 88 GLY A C 1
ATOM 651 O O . GLY A 1 88 ? -48.992 -11.056 68.957 1.00 90.12 88 GLY A O 1
ATOM 652 N N . GLN A 1 89 ? -49.187 -13.239 69.397 1.00 93.81 89 GLN A N 1
ATOM 653 C CA . GLN A 1 89 ? -50.617 -13.232 69.712 1.00 93.81 89 GLN A CA 1
ATOM 654 C C . GLN A 1 89 ? -50.805 -13.441 71.207 1.00 93.81 89 GLN A C 1
ATOM 656 O O . GLN A 1 89 ? -50.270 -14.399 71.757 1.00 93.81 89 GLN A O 1
ATOM 661 N N . MET A 1 90 ? -51.588 -12.587 71.864 1.00 95.88 90 MET A N 1
ATOM 662 C CA . MET A 1 90 ? -51.986 -12.804 73.252 1.00 95.88 90 MET A CA 1
ATOM 663 C C . MET A 1 90 ? -53.412 -13.344 73.302 1.00 95.88 90 MET A C 1
ATOM 665 O O . MET A 1 90 ? -54.333 -12.766 72.728 1.00 95.88 90 MET A O 1
ATOM 669 N N . THR A 1 91 ? -53.602 -14.427 74.046 1.00 96.88 91 THR A N 1
ATOM 670 C CA . THR A 1 91 ? -54.919 -14.939 74.440 1.00 96.88 91 THR A CA 1
ATOM 671 C C . THR A 1 91 ? -55.080 -14.771 75.940 1.00 96.88 91 THR A C 1
ATOM 673 O O . THR A 1 91 ? -54.183 -15.169 76.683 1.00 96.88 91 THR A O 1
ATOM 676 N N . ALA A 1 92 ? -56.194 -14.199 76.395 1.00 96.62 92 ALA A N 1
ATOM 677 C CA . ALA A 1 92 ? -56.475 -14.006 77.813 1.00 96.62 92 ALA A CA 1
ATOM 678 C C . ALA A 1 92 ? -57.874 -14.502 78.189 1.00 96.62 92 ALA A C 1
ATOM 680 O O . ALA A 1 92 ? -58.839 -14.312 77.450 1.00 96.62 92 ALA A O 1
ATOM 681 N N . VAL A 1 93 ? -57.987 -15.111 79.363 1.00 96.50 93 VAL A N 1
ATOM 682 C CA . VAL A 1 93 ? -59.232 -15.619 79.932 1.00 96.50 93 VAL A CA 1
ATOM 683 C C . VAL A 1 93 ? -59.364 -15.137 81.373 1.00 96.50 93 VAL A C 1
ATOM 685 O O . VAL A 1 93 ? -58.452 -15.309 82.182 1.00 96.50 93 VAL A O 1
ATOM 688 N N . VAL A 1 94 ? -60.509 -14.541 81.700 1.00 95.31 94 VAL A N 1
ATOM 689 C CA . VAL A 1 94 ? -60.940 -14.243 83.070 1.00 95.31 94 VAL A CA 1
ATOM 690 C C . VAL A 1 94 ? -62.027 -15.230 83.448 1.00 95.31 94 VAL A C 1
ATOM 692 O O . VAL A 1 94 ? -63.172 -15.056 83.040 1.00 95.31 94 VAL A O 1
ATOM 695 N N . ASP A 1 95 ? -61.695 -16.227 84.256 1.00 93.50 95 ASP A N 1
ATOM 696 C CA . ASP A 1 95 ? -62.691 -17.104 84.864 1.00 93.50 95 ASP A CA 1
ATOM 697 C C . ASP A 1 95 ? -63.214 -16.467 86.142 1.00 93.50 95 ASP A C 1
ATOM 699 O O . ASP A 1 95 ? -62.430 -16.137 87.034 1.00 93.50 95 ASP A O 1
ATOM 703 N N . ARG A 1 96 ? -64.532 -16.311 86.266 1.00 91.88 96 ARG A N 1
ATOM 704 C CA . ARG A 1 96 ? -65.157 -15.793 87.483 1.00 91.88 96 ARG A CA 1
ATOM 705 C C . ARG A 1 96 ? -66.205 -16.759 88.003 1.00 91.88 96 ARG A C 1
ATOM 707 O O . ARG A 1 96 ? -67.039 -17.253 87.249 1.00 91.88 96 ARG A O 1
ATOM 714 N N . ASN A 1 97 ? -66.140 -17.018 89.302 1.00 89.62 97 ASN A N 1
ATOM 715 C CA . ASN A 1 97 ? -67.130 -17.779 90.044 1.00 89.62 97 ASN A CA 1
ATOM 716 C C . ASN A 1 97 ? -67.729 -16.868 91.114 1.00 89.62 97 ASN A C 1
ATOM 718 O O . ASN A 1 97 ? -67.006 -16.425 92.010 1.00 89.62 97 ASN A O 1
ATOM 722 N N . ARG A 1 98 ? -69.025 -16.576 90.998 1.00 85.69 98 ARG A N 1
ATOM 723 C CA . ARG A 1 98 ? -69.774 -15.757 91.955 1.00 85.69 98 ARG A CA 1
ATOM 724 C C . ARG A 1 98 ? -71.041 -16.506 92.344 1.00 85.69 98 ARG A C 1
ATOM 726 O O . ARG A 1 98 ? -71.884 -16.754 91.492 1.00 85.69 98 ARG A O 1
ATOM 733 N N . GLY A 1 99 ? -71.170 -16.868 93.619 1.00 80.94 99 GLY A N 1
ATOM 734 C CA . GLY A 1 99 ? -72.389 -17.515 94.127 1.00 80.94 99 GLY A CA 1
ATOM 735 C C . GLY A 1 99 ? -72.745 -18.849 93.450 1.00 80.94 99 GLY A C 1
ATOM 736 O O . GLY A 1 99 ? -73.913 -19.217 93.427 1.00 80.94 99 GLY A O 1
ATOM 737 N N . GLY A 1 100 ? -71.761 -19.557 92.880 1.00 81.81 100 GLY A N 1
ATOM 738 C CA . GLY A 1 100 ? -71.959 -20.810 92.140 1.00 81.81 100 GLY A CA 1
ATOM 739 C C . GLY A 1 100 ? -72.134 -20.638 90.626 1.00 81.81 100 GLY A C 1
ATOM 740 O O . GLY A 1 100 ? -71.992 -21.614 89.890 1.00 81.81 100 GLY A O 1
ATOM 741 N N . GLU A 1 101 ? -72.365 -19.417 90.135 1.00 85.06 101 GLU A N 1
ATOM 742 C CA . GLU A 1 101 ? -72.393 -19.126 88.701 1.00 85.06 101 GLU A CA 1
ATOM 743 C C . GLU A 1 101 ? -70.976 -18.925 88.158 1.00 85.06 101 GLU A C 1
ATOM 745 O O . GLU A 1 101 ? -70.194 -18.122 88.679 1.00 85.06 101 GLU A O 1
ATOM 750 N N . ARG A 1 102 ? -70.657 -19.635 87.069 1.00 89.25 102 ARG A N 1
ATOM 751 C CA . ARG A 1 102 ? -69.379 -19.521 86.359 1.00 89.25 102 ARG A CA 1
ATOM 752 C C . ARG A 1 102 ? -69.574 -18.819 85.025 1.00 89.25 102 ARG A C 1
ATOM 754 O O . ARG A 1 102 ? -70.342 -19.278 84.184 1.00 89.25 102 ARG A O 1
ATOM 761 N N . TRP A 1 103 ? -68.824 -17.750 84.810 1.00 90.38 103 TRP A N 1
ATOM 762 C CA . TRP A 1 103 ? -68.734 -17.068 83.523 1.00 90.38 103 TRP A CA 1
ATOM 763 C C . TRP A 1 103 ? -67.274 -16.776 83.187 1.00 90.38 103 TRP A C 1
ATOM 765 O O . TRP A 1 103 ? -66.427 -16.682 84.077 1.00 90.38 103 TRP A O 1
ATOM 775 N N . SER A 1 104 ? -66.980 -16.648 81.893 1.00 94.50 104 SER A N 1
ATOM 776 C CA . SER A 1 104 ? -65.622 -16.406 81.397 1.00 94.50 104 SER A CA 1
ATOM 777 C C . SER A 1 104 ? -65.582 -15.160 80.524 1.00 94.50 104 SER A C 1
ATOM 779 O O . SER A 1 104 ? -66.443 -15.005 79.662 1.00 94.50 104 SER A O 1
ATOM 781 N N . ILE A 1 105 ? -64.583 -14.296 80.684 1.00 95.19 105 ILE A N 1
ATOM 782 C CA . ILE A 1 105 ? -64.275 -13.252 79.696 1.00 95.19 105 ILE A CA 1
ATOM 783 C C . ILE A 1 105 ? -63.103 -13.739 78.865 1.00 95.19 105 ILE A C 1
ATOM 785 O O . ILE A 1 105 ? -62.064 -14.055 79.433 1.00 95.19 105 ILE A O 1
ATOM 789 N N . ARG A 1 106 ? -63.262 -13.823 77.548 1.00 97.44 106 ARG A N 1
ATOM 790 C CA . ARG A 1 106 ? -62.220 -14.323 76.642 1.00 97.44 106 ARG A CA 1
ATOM 791 C C . ARG A 1 106 ? -61.764 -13.179 75.742 1.00 97.44 106 ARG A C 1
ATOM 793 O O . ARG A 1 106 ? -62.616 -12.474 75.204 1.00 97.44 106 ARG A O 1
ATOM 800 N N . PHE A 1 107 ? -60.455 -13.011 75.588 1.00 97.75 107 PHE A N 1
ATOM 801 C CA . PHE A 1 107 ? -59.808 -12.005 74.745 1.00 97.75 107 PHE A CA 1
ATOM 802 C C . PHE A 1 107 ? -58.749 -12.652 73.859 1.00 97.75 107 PHE A C 1
ATOM 804 O O . PHE A 1 107 ? -58.044 -13.562 74.300 1.00 97.75 107 PHE A O 1
ATOM 811 N N . ALA A 1 108 ? -58.595 -12.135 72.645 1.00 96.81 108 ALA A N 1
ATOM 812 C CA . ALA A 1 108 ? -57.487 -12.477 71.767 1.00 96.81 108 ALA A CA 1
ATOM 813 C C . ALA A 1 108 ? -57.090 -11.277 70.898 1.00 96.81 108 ALA A C 1
ATOM 815 O O . ALA A 1 108 ? -57.927 -10.428 70.577 1.00 96.81 108 ALA A O 1
ATOM 816 N N . GLY A 1 109 ? -55.820 -11.209 70.511 1.00 96.00 109 GLY A N 1
ATOM 817 C CA . GLY A 1 109 ? -55.339 -10.208 69.566 1.00 96.00 109 GLY A CA 1
ATOM 818 C C . GLY A 1 109 ? -53.814 -10.165 69.415 1.00 96.00 109 GLY A C 1
ATOM 819 O O . GLY A 1 109 ? -53.088 -10.707 70.259 1.00 96.00 109 GLY A O 1
ATOM 820 N N . PRO A 1 110 ? -53.328 -9.524 68.338 1.00 95.38 110 PRO A N 1
ATOM 821 C CA . PRO A 1 110 ? -51.907 -9.371 68.057 1.00 95.38 110 PRO A CA 1
ATOM 822 C C . PRO A 1 110 ? -51.241 -8.322 68.955 1.00 95.38 110 PRO A C 1
ATOM 824 O O . PRO A 1 110 ? -51.874 -7.381 69.441 1.00 95.38 110 PRO A O 1
ATOM 827 N N . ALA A 1 111 ? -49.924 -8.441 69.094 1.00 92.50 111 ALA A N 1
ATOM 828 C CA . ALA A 1 111 ? -49.065 -7.343 69.503 1.00 92.50 111 ALA A CA 1
ATOM 829 C C . ALA A 1 111 ? -49.159 -6.216 68.463 1.00 92.50 111 ALA A C 1
ATOM 831 O O . ALA A 1 111 ? -48.946 -6.443 67.271 1.00 92.50 111 ALA A O 1
ATOM 832 N N . THR A 1 112 ? -49.466 -4.998 68.903 1.00 91.62 112 THR A N 1
ATOM 833 C CA . THR A 1 112 ? -49.416 -3.792 68.061 1.00 91.62 112 THR A CA 1
ATOM 834 C C . THR A 1 112 ? -48.050 -3.114 68.126 1.00 91.62 112 THR A C 1
ATOM 836 O O . THR A 1 112 ? -47.664 -2.401 67.201 1.00 91.62 112 THR A O 1
ATOM 839 N N . SER A 1 113 ? -47.280 -3.391 69.180 1.00 90.12 113 SER A N 1
ATOM 840 C CA . SER A 1 113 ? -45.850 -3.103 69.273 1.00 90.12 113 SER A CA 1
ATOM 841 C C . SER A 1 113 ? -45.154 -4.115 70.187 1.00 90.12 113 SER A C 1
ATOM 843 O O . SER A 1 113 ? -45.785 -4.981 70.790 1.00 90.12 113 SER A O 1
ATOM 845 N N . ASP A 1 114 ? -43.841 -3.980 70.350 1.00 87.94 114 ASP A N 1
ATOM 846 C CA . ASP A 1 114 ? -43.055 -4.702 71.358 1.00 87.94 114 ASP A CA 1
ATOM 847 C C . ASP A 1 114 ? -43.518 -4.440 72.807 1.00 87.94 114 ASP A C 1
ATOM 849 O O . ASP A 1 114 ? -43.177 -5.197 73.717 1.00 87.94 114 ASP A O 1
ATOM 853 N N . ARG A 1 115 ? -44.321 -3.393 73.031 1.00 92.81 115 ARG A N 1
ATOM 854 C CA . ARG A 1 115 ? -44.799 -2.951 74.347 1.00 92.81 115 ARG A CA 1
ATOM 855 C C . ARG A 1 115 ? -46.318 -2.890 74.475 1.00 92.81 115 ARG A C 1
ATOM 857 O O . ARG A 1 115 ? -46.799 -2.412 75.501 1.00 92.81 115 ARG A O 1
ATOM 864 N N . ARG A 1 116 ? -47.081 -3.323 73.470 1.00 95.31 116 ARG A N 1
ATOM 865 C CA . ARG A 1 116 ? -48.537 -3.144 73.461 1.00 95.31 116 ARG A CA 1
ATOM 866 C C . ARG A 1 116 ? -49.267 -4.282 72.761 1.00 95.31 116 ARG A C 1
ATOM 868 O O . ARG A 1 116 ? -48.886 -4.693 71.668 1.00 95.31 116 ARG A O 1
ATOM 875 N N . PHE A 1 117 ? -50.360 -4.719 73.375 1.00 96.81 117 PHE A N 1
ATOM 876 C CA . PHE A 1 117 ? -51.377 -5.566 72.767 1.00 96.81 117 PHE A CA 1
ATOM 877 C C . PHE A 1 117 ? -52.731 -4.873 72.837 1.00 96.81 117 PHE A C 1
ATOM 879 O O . PHE A 1 117 ? -53.109 -4.334 73.881 1.00 96.81 117 PHE A O 1
ATOM 886 N N . ASP A 1 118 ? -53.481 -4.959 71.747 1.00 95.50 118 ASP A N 1
ATOM 887 C CA . ASP A 1 118 ? -54.866 -4.515 71.683 1.00 95.50 118 ASP A CA 1
ATOM 888 C C . ASP A 1 118 ? -55.740 -5.748 71.406 1.00 95.50 118 ASP A C 1
ATOM 890 O O . ASP A 1 118 ? -55.721 -6.318 70.315 1.00 95.50 118 ASP A O 1
ATOM 894 N N . LEU A 1 119 ? -56.466 -6.207 72.428 1.00 97.44 119 LEU A N 1
ATOM 895 C CA . LEU A 1 119 ? -57.227 -7.454 72.397 1.00 97.44 119 LEU A CA 1
ATOM 896 C C . LEU A 1 119 ? -58.724 -7.179 72.321 1.00 97.44 119 LEU A C 1
ATOM 898 O O . LEU A 1 119 ? -59.269 -6.352 73.060 1.00 97.44 119 LEU A O 1
ATOM 902 N N . ALA A 1 120 ? -59.406 -7.945 71.477 1.00 96.88 120 ALA A N 1
ATOM 903 C CA . ALA A 1 120 ? -60.856 -7.940 71.371 1.00 96.88 120 ALA A CA 1
ATOM 904 C C . ALA A 1 120 ? -61.430 -9.198 72.026 1.00 96.88 120 ALA A C 1
ATOM 906 O O . ALA A 1 120 ? -60.825 -10.271 71.999 1.00 96.88 120 ALA A O 1
ATOM 907 N N . GLY A 1 121 ? -62.599 -9.066 72.644 1.00 96.38 121 GLY A N 1
ATOM 908 C CA . GLY A 1 121 ? -63.189 -10.158 73.396 1.00 96.38 121 GLY A CA 1
ATOM 909 C C . GLY A 1 121 ? -64.622 -9.914 73.831 1.00 96.38 121 GLY A C 1
ATOM 910 O O . GLY A 1 121 ? -65.332 -9.039 73.326 1.00 96.38 121 GLY A O 1
ATOM 911 N N . GLY A 1 122 ? -65.055 -10.699 74.807 1.00 95.81 122 GLY A N 1
ATOM 912 C CA . GLY A 1 122 ? -66.400 -10.601 75.347 1.00 95.81 122 GLY A CA 1
ATOM 913 C C . GLY A 1 122 ? -66.607 -11.418 76.608 1.00 95.81 122 GLY A C 1
ATOM 914 O O . GLY A 1 122 ? -65.773 -12.246 76.968 1.00 95.81 122 GLY A O 1
ATOM 915 N N . ILE A 1 123 ? -67.729 -11.171 77.282 1.00 95.00 123 ILE A N 1
ATOM 916 C CA . ILE A 1 123 ? -68.186 -11.982 78.418 1.00 95.00 123 ILE A CA 1
ATOM 917 C C . ILE A 1 123 ? -69.037 -13.122 77.878 1.00 95.00 123 ILE A C 1
ATOM 919 O O . ILE A 1 123 ? -69.966 -12.872 77.112 1.00 95.00 123 ILE A O 1
ATOM 923 N N . PHE A 1 124 ? -68.757 -14.343 78.311 1.00 93.56 124 PHE A N 1
ATOM 924 C CA . PHE A 1 124 ? -69.416 -15.563 77.869 1.00 93.56 124 PHE A CA 1
ATOM 925 C C . PHE A 1 124 ? -70.036 -16.312 79.050 1.00 93.56 124 PHE A C 1
ATOM 927 O O . PHE A 1 124 ? -69.413 -16.464 80.107 1.00 93.56 124 PHE A O 1
ATOM 934 N N . LEU A 1 125 ? -71.253 -16.810 78.837 1.00 90.69 125 LEU A N 1
ATOM 935 C CA . LEU A 1 125 ? -71.901 -17.812 79.680 1.00 90.69 125 LEU A CA 1
ATOM 936 C C . LEU A 1 125 ? -72.023 -19.096 78.852 1.00 90.69 125 LEU A C 1
ATOM 938 O O . LEU A 1 125 ? -72.806 -19.154 77.901 1.00 90.69 125 LEU A O 1
ATOM 942 N N . GLY A 1 126 ? -71.191 -20.092 79.159 1.00 89.31 126 GLY A N 1
ATOM 943 C CA . GLY A 1 126 ? -70.917 -21.175 78.211 1.00 89.31 126 GLY A CA 1
ATOM 944 C C . GLY A 1 126 ? -70.296 -20.605 76.932 1.00 89.31 126 GLY A C 1
ATOM 945 O O . GLY A 1 126 ? -69.303 -19.887 77.005 1.00 89.31 126 GLY A O 1
ATOM 946 N N . GLU A 1 127 ? -70.920 -20.862 75.781 1.00 90.62 127 GLU A N 1
ATOM 947 C CA . GLU A 1 127 ? -70.479 -20.344 74.473 1.00 90.62 127 GLU A CA 1
ATOM 948 C C . GLU A 1 127 ? -71.250 -19.100 74.007 1.00 90.62 127 GLU A C 1
ATOM 950 O O . GLU A 1 127 ? -70.917 -18.490 72.991 1.00 90.62 127 GLU A O 1
ATOM 955 N N . ARG A 1 128 ? -72.281 -18.673 74.747 1.00 92.44 128 ARG A N 1
ATOM 956 C CA . ARG A 1 128 ? -73.060 -17.488 74.382 1.00 92.44 128 ARG A CA 1
ATOM 957 C C . ARG A 1 128 ? -72.346 -16.224 74.847 1.00 92.44 128 ARG A C 1
ATOM 959 O O . ARG A 1 128 ? -72.222 -15.987 76.050 1.00 92.44 128 ARG A O 1
ATOM 966 N N . GLN A 1 129 ? -71.965 -15.373 73.897 1.00 93.06 129 GLN A N 1
ATOM 967 C CA . GLN A 1 129 ? -71.462 -14.036 74.194 1.00 93.06 129 GLN A CA 1
ATOM 968 C C . GLN A 1 129 ? -72.597 -13.134 74.695 1.00 93.06 129 GLN A C 1
ATOM 970 O O . GLN A 1 129 ? -73.640 -12.990 74.057 1.00 93.06 129 GLN A O 1
ATOM 975 N N . LEU A 1 130 ? -72.389 -12.519 75.854 1.00 92.06 130 LEU A N 1
ATOM 976 C CA . LEU A 1 130 ? -73.331 -11.610 76.500 1.00 92.06 130 LEU A CA 1
ATOM 977 C C . LEU A 1 130 ? -72.997 -10.141 76.238 1.00 92.06 130 LEU A C 1
ATOM 979 O O . LEU A 1 130 ? -73.900 -9.305 76.212 1.00 92.06 130 LEU A O 1
ATOM 983 N N . ARG A 1 131 ? -71.702 -9.813 76.133 1.00 92.88 131 ARG A N 1
ATOM 984 C CA . ARG A 1 131 ? -71.179 -8.440 76.019 1.00 92.88 131 ARG A CA 1
ATOM 985 C C . ARG A 1 131 ? -69.887 -8.434 75.215 1.00 92.88 131 ARG A C 1
ATOM 987 O O . ARG A 1 131 ? -69.128 -9.402 75.279 1.00 92.88 131 ARG A O 1
ATOM 994 N N . SER A 1 132 ? -69.620 -7.339 74.516 1.00 95.56 132 SER A N 1
ATOM 995 C CA . SER A 1 132 ? -68.317 -7.090 73.895 1.00 95.56 132 SER A CA 1
ATOM 996 C C . SER A 1 132 ? -67.399 -6.395 74.891 1.00 95.56 132 SER A C 1
ATOM 998 O O . SER A 1 132 ? -67.822 -5.498 75.625 1.00 95.56 132 SER A O 1
ATOM 1000 N N . CYS A 1 133 ? -66.141 -6.813 74.909 1.00 97.31 133 CYS A N 1
ATOM 1001 C CA . CYS A 1 133 ? -65.110 -6.240 75.753 1.00 97.31 133 CYS A CA 1
ATOM 1002 C C . CYS A 1 133 ? -63.838 -5.991 74.942 1.00 97.31 133 CYS A C 1
ATOM 1004 O O . CYS A 1 133 ? -63.552 -6.690 73.971 1.00 97.31 133 CYS A O 1
ATOM 1006 N N . GLN A 1 134 ? -63.057 -5.014 75.373 1.00 97.31 134 GLN A N 1
ATOM 1007 C CA . GLN A 1 134 ? -61.706 -4.758 74.895 1.00 97.31 134 GLN A CA 1
ATOM 1008 C C . GLN A 1 134 ? -60.739 -4.893 76.064 1.00 97.31 134 GLN A C 1
ATOM 1010 O O . GLN A 1 134 ? -61.091 -4.604 77.210 1.00 97.31 134 GLN A O 1
ATOM 1015 N N . LEU A 1 135 ? -59.526 -5.347 75.777 1.00 97.25 135 LEU A N 1
ATOM 1016 C CA . LEU A 1 135 ? -58.446 -5.430 76.745 1.00 97.25 135 LEU A CA 1
ATOM 1017 C C . LEU A 1 135 ? -57.180 -4.875 76.101 1.00 97.25 135 LEU A C 1
ATOM 1019 O O . LEU A 1 135 ? -56.683 -5.429 75.129 1.00 97.25 135 LEU A O 1
ATOM 1023 N N . VAL A 1 136 ? -56.661 -3.786 76.656 1.00 97.62 136 VAL A N 1
ATOM 1024 C CA . VAL A 1 136 ? -55.354 -3.242 76.276 1.00 97.62 136 VAL A CA 1
ATOM 1025 C C . VAL A 1 136 ? -54.334 -3.726 77.296 1.00 97.62 136 VAL A C 1
ATOM 1027 O O . VAL A 1 136 ? -54.550 -3.556 78.499 1.00 97.62 136 VAL A O 1
ATOM 1030 N N . ALA A 1 137 ? -53.245 -4.330 76.828 1.00 96.69 137 ALA A N 1
ATOM 1031 C CA . ALA A 1 137 ? -52.094 -4.666 77.658 1.00 96.69 137 ALA A CA 1
ATOM 1032 C C . ALA A 1 137 ? -50.903 -3.801 77.237 1.00 96.69 137 ALA A C 1
ATOM 1034 O O . ALA A 1 137 ? -50.498 -3.838 76.078 1.00 96.69 137 ALA A O 1
ATOM 1035 N N . GLU A 1 138 ? -50.335 -3.037 78.167 1.00 96.12 138 GLU A N 1
ATOM 1036 C CA . GLU A 1 138 ? -49.220 -2.121 77.907 1.00 96.12 138 GLU A CA 1
ATOM 1037 C C . GLU A 1 138 ? -48.050 -2.380 78.865 1.00 96.12 138 GLU A C 1
ATOM 1039 O O . GLU A 1 138 ? -48.229 -2.476 80.082 1.00 96.12 138 GLU A O 1
ATOM 1044 N N . ALA A 1 139 ? -46.841 -2.515 78.319 1.00 93.31 139 ALA A N 1
ATOM 1045 C CA . ALA A 1 139 ? -45.639 -2.810 79.086 1.00 93.31 139 ALA A CA 1
ATOM 1046 C C . ALA A 1 139 ? -45.167 -1.568 79.850 1.00 93.31 139 ALA A C 1
ATOM 1048 O O . ALA A 1 139 ? -44.723 -0.579 79.257 1.00 93.31 139 ALA A O 1
ATOM 1049 N N . LEU A 1 140 ? -45.174 -1.647 81.178 1.00 92.31 140 LEU A N 1
ATOM 1050 C CA . LEU A 1 140 ? -44.636 -0.612 82.062 1.00 92.31 140 LEU A CA 1
ATOM 1051 C C . LEU A 1 140 ? -43.111 -0.716 82.152 1.00 92.31 140 LEU A C 1
ATOM 1053 O O . LEU A 1 140 ? -42.393 0.269 81.990 1.00 92.31 140 LEU A O 1
ATOM 1057 N N . SER A 1 141 ? -42.609 -1.933 82.346 1.00 89.81 141 SER A N 1
ATOM 1058 C CA . SER A 1 141 ? -41.180 -2.237 82.390 1.00 89.81 141 SER A CA 1
ATOM 1059 C C . SER A 1 141 ? -40.927 -3.584 81.736 1.00 89.81 141 SER A C 1
ATOM 1061 O O . SER A 1 141 ? -41.630 -4.544 82.044 1.00 89.81 141 SER A O 1
ATOM 1063 N N . SER A 1 142 ? -39.911 -3.672 80.890 1.00 88.25 142 SER A N 1
ATOM 1064 C CA . SER A 1 142 ? -39.572 -4.899 80.170 1.00 88.25 142 SER A CA 1
ATOM 1065 C C . SER A 1 142 ? -38.411 -5.614 80.864 1.00 88.25 142 SER A C 1
ATOM 1067 O O . SER A 1 142 ? -37.494 -4.960 81.365 1.00 88.25 142 SER A O 1
ATOM 1069 N N . ALA A 1 143 ? -38.442 -6.944 80.922 1.00 86.38 143 ALA A N 1
ATOM 1070 C CA . ALA A 1 143 ? -37.352 -7.729 81.491 1.00 86.38 143 ALA A CA 1
ATOM 1071 C C . ALA A 1 143 ? -36.073 -7.588 80.637 1.00 86.38 143 ALA A C 1
ATOM 1073 O O . ALA A 1 143 ? -36.174 -7.433 79.410 1.00 86.38 143 ALA A O 1
ATOM 1074 N N . PRO A 1 144 ? -34.868 -7.660 81.238 1.00 80.19 144 PRO A N 1
ATOM 1075 C CA . PRO A 1 144 ? -33.619 -7.735 80.485 1.00 80.19 144 PRO A CA 1
ATOM 1076 C C . PRO A 1 144 ? -33.674 -8.905 79.492 1.00 80.19 144 PRO A C 1
ATOM 1078 O O . PRO A 1 144 ? -33.917 -10.040 79.888 1.00 80.19 144 PRO A O 1
ATOM 1081 N N . GLY A 1 145 ? -33.490 -8.627 78.200 1.00 78.88 145 GLY A N 1
ATOM 1082 C CA . GLY A 1 145 ? -33.558 -9.643 77.139 1.00 78.88 145 GLY A CA 1
ATOM 1083 C C . GLY A 1 145 ? -34.922 -9.806 76.455 1.00 78.88 145 GLY A C 1
ATOM 1084 O O . GLY A 1 145 ? -34.994 -10.497 75.441 1.00 78.88 145 GLY A O 1
ATOM 1085 N N . SER A 1 146 ? -35.973 -9.131 76.930 1.00 82.25 146 SER A N 1
ATOM 1086 C CA . SER A 1 146 ? -37.242 -9.028 76.190 1.00 82.25 146 SER A CA 1
ATOM 1087 C C . SER A 1 146 ? -37.062 -8.309 74.846 1.00 82.25 146 SER A C 1
ATOM 1089 O O . SER A 1 146 ? -36.094 -7.561 74.636 1.00 82.25 146 SER A O 1
ATOM 1091 N N . LEU A 1 147 ? -38.009 -8.500 73.921 1.00 81.06 147 LEU A N 1
ATOM 1092 C CA . LEU A 1 147 ? -37.998 -7.808 72.629 1.00 81.06 147 LEU A CA 1
ATOM 1093 C C . LEU A 1 147 ? -37.979 -6.294 72.829 1.00 81.06 147 LEU A C 1
ATOM 1095 O O . LEU A 1 147 ? -37.144 -5.617 72.238 1.00 81.06 147 LEU A O 1
ATOM 1099 N N . ALA A 1 148 ? -38.809 -5.785 73.739 1.00 78.31 148 ALA A N 1
ATOM 1100 C CA . ALA A 1 148 ? -38.873 -4.362 74.052 1.00 78.31 148 ALA A CA 1
ATOM 1101 C C . ALA A 1 148 ? -37.576 -3.797 74.651 1.00 78.31 148 ALA A C 1
ATOM 1103 O O . ALA A 1 148 ? -37.205 -2.660 74.365 1.00 78.31 148 ALA A O 1
ATOM 1104 N N . ALA A 1 149 ? -36.854 -4.575 75.465 1.00 81.81 149 ALA A N 1
ATOM 1105 C CA . ALA A 1 149 ? -35.573 -4.135 76.018 1.00 81.81 149 ALA A CA 1
ATOM 1106 C C . ALA A 1 149 ? -34.444 -4.131 74.968 1.00 81.81 149 ALA A C 1
ATOM 1108 O O . ALA A 1 149 ? -33.507 -3.343 75.072 1.00 81.81 149 ALA A O 1
ATOM 1109 N N . THR A 1 150 ? -34.519 -5.004 73.958 1.00 82.62 150 THR A N 1
ATOM 1110 C CA . THR A 1 150 ? -33.454 -5.194 72.954 1.00 82.62 150 THR A CA 1
ATOM 1111 C C . THR A 1 150 ? -33.723 -4.503 71.614 1.00 82.62 150 THR A C 1
ATOM 1113 O O . THR A 1 150 ? -32.791 -4.321 70.828 1.00 82.62 150 THR A O 1
ATOM 1116 N N . ALA A 1 151 ? -34.958 -4.063 71.361 1.00 81.19 151 ALA A N 1
ATOM 1117 C CA . ALA A 1 151 ? -35.376 -3.355 70.153 1.00 81.19 151 ALA A CA 1
ATOM 1118 C C . ALA A 1 151 ? -34.468 -2.172 69.757 1.00 81.19 151 ALA A C 1
ATOM 1120 O O . ALA A 1 151 ? -34.033 -2.147 68.603 1.00 81.19 151 ALA A O 1
ATOM 1121 N N . PRO A 1 152 ? -34.102 -1.227 70.652 1.00 83.50 152 PRO A N 1
ATOM 1122 C CA . PRO A 1 152 ? -33.251 -0.102 70.261 1.00 83.50 152 PRO A CA 1
ATOM 1123 C C . PRO A 1 152 ? -31.841 -0.542 69.843 1.00 83.50 152 PRO A C 1
ATOM 1125 O O . PRO A 1 152 ? -31.321 -0.049 68.845 1.00 83.50 152 PRO A O 1
ATOM 1128 N N . ALA A 1 153 ? -31.245 -1.517 70.539 1.00 83.19 153 ALA A N 1
ATOM 1129 C CA . ALA A 1 153 ? -29.928 -2.049 70.184 1.00 83.19 153 ALA A CA 1
ATOM 1130 C C . ALA A 1 153 ? -29.952 -2.799 68.840 1.00 83.19 153 ALA A C 1
ATOM 1132 O O . ALA A 1 153 ? -29.035 -2.659 68.034 1.00 83.19 153 ALA A O 1
ATOM 1133 N N . ARG A 1 154 ? -31.025 -3.553 68.559 1.00 85.12 154 ARG A N 1
ATOM 1134 C CA . ARG A 1 154 ? -31.221 -4.228 67.265 1.00 85.12 154 ARG A CA 1
ATOM 1135 C C . ARG A 1 154 ? -31.439 -3.237 66.124 1.00 85.12 154 ARG A C 1
ATOM 1137 O O . ARG A 1 154 ? -30.885 -3.432 65.047 1.00 85.12 154 ARG A O 1
ATOM 1144 N N . ALA A 1 155 ? -32.210 -2.175 66.356 1.00 84.19 155 ALA A N 1
ATOM 1145 C CA . ALA A 1 155 ? -32.426 -1.122 65.369 1.00 84.19 155 ALA A CA 1
ATOM 1146 C C . ALA A 1 155 ? -31.119 -0.391 65.030 1.00 84.19 155 ALA A C 1
ATOM 1148 O O . ALA A 1 155 ? -30.847 -0.128 63.860 1.00 84.19 155 ALA A O 1
ATOM 1149 N N . GLU A 1 156 ? -30.287 -0.110 66.034 1.00 89.62 156 GLU A N 1
ATOM 1150 C CA . GLU A 1 156 ? -28.981 0.512 65.823 1.00 89.62 156 GLU A CA 1
ATOM 1151 C C . GLU A 1 156 ? -28.017 -0.419 65.074 1.00 89.62 156 GLU A C 1
ATOM 1153 O O . GLU A 1 156 ? -27.409 -0.008 64.087 1.00 89.62 156 GLU A O 1
ATOM 1158 N N . ALA A 1 157 ? -27.956 -1.702 65.445 1.00 87.44 157 ALA A N 1
ATOM 1159 C CA . ALA A 1 157 ? -27.167 -2.694 64.714 1.00 87.44 157 ALA A CA 1
ATOM 1160 C C . ALA A 1 157 ? -27.606 -2.818 63.241 1.00 87.44 157 ALA A C 1
ATOM 1162 O O . ALA A 1 157 ? -26.762 -2.870 62.346 1.00 87.44 157 ALA A O 1
ATOM 1163 N N . ALA A 1 158 ? -28.915 -2.801 62.966 1.00 87.56 158 ALA A N 1
ATOM 1164 C CA . ALA A 1 158 ? -29.444 -2.836 61.603 1.00 87.56 158 ALA A CA 1
ATOM 1165 C C . ALA A 1 158 ? -29.067 -1.581 60.795 1.00 87.56 158 ALA A C 1
ATOM 1167 O O . ALA A 1 158 ? -28.711 -1.688 59.621 1.00 87.56 158 ALA A O 1
ATOM 1168 N N . ARG A 1 159 ? -29.086 -0.391 61.412 1.00 93.19 159 ARG A N 1
ATOM 1169 C CA . ARG A 1 159 ? -28.626 0.851 60.763 1.00 93.19 159 ARG A CA 1
ATOM 1170 C C . ARG A 1 159 ? -27.140 0.806 60.437 1.00 93.19 159 ARG A C 1
ATOM 1172 O O . ARG A 1 159 ? -26.758 1.187 59.334 1.00 93.19 159 ARG A O 1
ATOM 1179 N N . GLN A 1 160 ? -26.316 0.310 61.357 1.00 93.69 160 GLN A N 1
ATOM 1180 C CA . GLN A 1 160 ? -24.877 0.160 61.132 1.00 93.69 160 GLN A CA 1
ATOM 1181 C C . GLN A 1 160 ? -24.584 -0.828 59.999 1.00 93.69 160 GLN A C 1
ATOM 1183 O O . GLN A 1 160 ? -23.754 -0.545 59.137 1.00 93.69 160 GLN A O 1
ATOM 1188 N N . GLN A 1 161 ? -25.311 -1.947 59.940 1.00 92.31 161 GLN A N 1
ATOM 1189 C CA . GLN A 1 161 ? -25.209 -2.899 58.831 1.00 92.31 161 GLN A CA 1
ATOM 1190 C C . GLN A 1 161 ? -25.630 -2.279 57.494 1.00 92.31 161 GLN A C 1
ATOM 1192 O O . GLN A 1 161 ? -24.936 -2.464 56.495 1.00 92.31 161 GLN A O 1
ATOM 1197 N N . LEU A 1 162 ? -26.723 -1.509 57.468 1.00 92.69 162 LEU A N 1
ATOM 1198 C CA . LEU A 1 162 ? -27.167 -0.818 56.258 1.00 92.69 162 LEU A CA 1
ATOM 1199 C C . LEU A 1 162 ? -26.132 0.212 55.783 1.00 92.69 162 LEU A C 1
ATOM 1201 O O . LEU A 1 162 ? -25.816 0.250 54.595 1.00 92.69 162 LEU A O 1
ATOM 1205 N N . ALA A 1 163 ? -25.566 1.001 56.698 1.00 93.56 163 ALA A N 1
ATOM 1206 C CA . ALA A 1 163 ? -24.519 1.968 56.378 1.00 93.56 163 ALA A CA 1
ATOM 1207 C C . ALA A 1 163 ? -23.253 1.281 55.832 1.00 93.56 163 ALA A C 1
ATOM 1209 O O . ALA A 1 163 ? -22.691 1.725 54.831 1.00 93.56 163 ALA A O 1
ATOM 1210 N N . ALA A 1 164 ? -22.838 0.160 56.432 1.00 92.44 164 ALA A N 1
ATOM 1211 C CA . ALA A 1 164 ? -21.706 -0.629 55.948 1.00 92.44 164 ALA A CA 1
ATOM 1212 C C . ALA A 1 164 ? -21.963 -1.215 54.547 1.00 92.44 164 ALA A C 1
ATOM 1214 O O . ALA A 1 164 ? -21.085 -1.162 53.686 1.00 92.44 164 ALA A O 1
ATOM 1215 N N . ALA A 1 165 ? -23.173 -1.719 54.289 1.00 91.31 165 ALA A N 1
ATOM 1216 C CA . ALA A 1 165 ? -23.558 -2.231 52.975 1.00 91.31 165 ALA A CA 1
ATOM 1217 C C . ALA A 1 165 ? -23.573 -1.125 51.904 1.00 91.31 165 ALA A C 1
ATOM 1219 O O . ALA A 1 165 ? -23.084 -1.334 50.794 1.00 91.31 165 ALA A O 1
ATOM 1220 N N . GLN A 1 166 ? -24.076 0.068 52.240 1.00 95.75 166 GLN A N 1
ATOM 1221 C CA . GLN A 1 166 ? -24.054 1.229 51.345 1.00 95.75 166 GLN A CA 1
ATOM 1222 C C . GLN A 1 166 ? -22.621 1.677 51.027 1.00 95.75 166 GLN A C 1
ATOM 1224 O O . GLN A 1 166 ? -22.307 1.937 49.866 1.00 95.75 166 GLN A O 1
ATOM 1229 N N . ALA A 1 167 ? -21.733 1.700 52.025 1.00 94.25 167 ALA A N 1
ATOM 1230 C CA . ALA A 1 167 ? -20.321 2.018 51.821 1.00 94.25 167 ALA A CA 1
ATOM 1231 C C . ALA A 1 167 ? -19.614 0.983 50.926 1.00 94.25 167 ALA A C 1
ATOM 1233 O O . ALA A 1 167 ? -18.858 1.356 50.029 1.00 94.25 167 ALA A O 1
ATOM 1234 N N . ALA A 1 168 ? -19.895 -0.309 51.119 1.00 93.19 168 ALA A N 1
ATOM 1235 C CA . ALA A 1 168 ? -19.345 -1.374 50.282 1.00 93.19 168 ALA A CA 1
ATOM 1236 C C . ALA A 1 168 ? -19.815 -1.265 48.822 1.00 93.19 168 ALA A C 1
ATOM 1238 O O . ALA A 1 168 ? -19.013 -1.439 47.905 1.00 93.19 168 ALA A O 1
ATOM 1239 N N . LEU A 1 169 ? -21.090 -0.929 48.594 1.00 94.06 169 LEU A N 1
ATOM 1240 C CA . LEU A 1 169 ? -21.624 -0.720 47.248 1.00 94.06 169 LEU A CA 1
ATOM 1241 C C . LEU A 1 169 ? -20.962 0.478 46.554 1.00 94.06 169 LEU A C 1
ATOM 1243 O O . LEU A 1 169 ? -20.561 0.360 45.397 1.00 94.06 169 LEU A O 1
ATOM 1247 N N . ALA A 1 170 ? -20.797 1.596 47.264 1.00 94.06 170 ALA A N 1
ATOM 1248 C CA . ALA A 1 170 ? -20.120 2.777 46.732 1.00 94.06 170 ALA A CA 1
ATOM 1249 C C . ALA A 1 170 ? -18.655 2.480 46.362 1.00 94.06 170 ALA A C 1
ATOM 1251 O O . ALA A 1 170 ? -18.187 2.892 45.301 1.00 94.06 170 ALA A O 1
ATOM 1252 N N . ALA A 1 171 ? -17.944 1.707 47.190 1.00 93.12 171 ALA A N 1
ATOM 1253 C CA . ALA A 1 171 ? -16.579 1.277 46.889 1.00 93.12 171 ALA A CA 1
ATOM 1254 C C . ALA A 1 171 ? -16.514 0.378 45.642 1.00 93.12 171 ALA A C 1
ATOM 1256 O O . ALA A 1 171 ? -15.618 0.529 44.812 1.00 93.12 171 ALA A O 1
ATOM 1257 N N . LEU A 1 172 ? -17.479 -0.533 45.477 1.00 93.75 172 LEU A N 1
ATOM 1258 C CA . LEU A 1 172 ? -17.553 -1.400 44.302 1.00 93.75 172 LEU A CA 1
ATOM 1259 C C . LEU A 1 172 ? -17.815 -0.595 43.018 1.00 93.75 172 LEU A C 1
ATOM 1261 O O . LEU A 1 172 ? -17.182 -0.851 41.995 1.00 93.75 172 LEU A O 1
ATOM 1265 N N . GLN A 1 173 ? -18.703 0.401 43.087 1.00 95.56 173 GLN A N 1
ATOM 1266 C CA . GLN A 1 173 ? -18.982 1.313 41.976 1.00 95.56 173 GLN A CA 1
ATOM 1267 C C . GLN A 1 173 ? -17.731 2.103 41.580 1.00 95.56 173 GLN A C 1
ATOM 1269 O O . GLN A 1 173 ? -17.337 2.055 40.416 1.00 95.56 173 GLN A O 1
ATOM 1274 N N . ALA A 1 174 ? -17.045 2.723 42.546 1.00 93.25 174 ALA A N 1
ATOM 1275 C CA . ALA A 1 174 ? -15.815 3.473 42.293 1.00 93.25 174 ALA A CA 1
ATOM 1276 C C . ALA A 1 174 ? -14.716 2.604 41.652 1.00 93.25 174 ALA A C 1
ATOM 1278 O O . ALA A 1 174 ? -14.072 3.026 40.691 1.00 93.25 174 ALA A O 1
ATOM 1279 N N . ASN A 1 175 ? -14.540 1.365 42.126 1.00 93.50 175 ASN A N 1
ATOM 1280 C CA . ASN A 1 175 ? -13.581 0.429 41.533 1.00 93.50 175 ASN A CA 1
ATOM 1281 C C . ASN A 1 175 ? -13.955 0.063 40.089 1.00 93.50 175 ASN A C 1
ATOM 1283 O O . ASN A 1 175 ? -13.089 0.060 39.217 1.00 93.50 175 ASN A O 1
ATOM 1287 N N . SER A 1 176 ? -15.238 -0.193 39.815 1.00 92.44 176 SER A N 1
ATOM 1288 C CA . SER A 1 176 ? -15.698 -0.522 38.460 1.00 92.44 176 SER A CA 1
ATOM 1289 C C . SER A 1 176 ? -15.530 0.642 37.475 1.00 92.44 176 SER A C 1
ATOM 1291 O O . SER A 1 176 ? -15.189 0.430 36.312 1.00 92.44 176 SER A O 1
ATOM 1293 N N . GLU A 1 177 ? -15.711 1.883 37.937 1.00 95.69 177 GLU A N 1
ATOM 1294 C CA . GLU A 1 177 ? -15.488 3.081 37.126 1.00 95.69 177 GLU A CA 1
ATOM 1295 C C . GLU A 1 177 ? -14.002 3.286 36.821 1.00 95.69 177 GLU A C 1
ATOM 1297 O O . GLU A 1 177 ? -13.650 3.592 35.678 1.00 95.69 177 GLU A O 1
ATOM 1302 N N . ALA A 1 178 ? -13.128 3.062 37.806 1.00 94.44 178 ALA A N 1
ATOM 1303 C CA . ALA A 1 178 ? -11.682 3.123 37.618 1.00 94.44 178 ALA A CA 1
ATOM 1304 C C . ALA A 1 178 ? -11.194 2.063 36.614 1.00 94.44 178 ALA A C 1
ATOM 1306 O O . ALA A 1 178 ? -10.435 2.384 35.698 1.00 94.44 178 ALA A O 1
ATOM 1307 N N . GLU A 1 179 ? -11.680 0.821 36.721 1.00 93.75 179 GLU A N 1
ATOM 1308 C CA . GLU A 1 179 ? -11.374 -0.241 35.753 1.00 93.75 179 GLU A CA 1
ATOM 1309 C C . GLU A 1 179 ? -11.885 0.104 34.347 1.00 93.75 179 GLU A C 1
ATOM 1311 O O . GLU A 1 179 ? -11.158 -0.056 33.366 1.00 93.75 179 GLU A O 1
ATOM 1316 N N . ALA A 1 180 ? -13.102 0.644 34.228 1.00 93.12 180 ALA A N 1
ATOM 1317 C CA . ALA A 1 180 ? -13.652 1.061 32.941 1.00 93.12 180 ALA A CA 1
ATOM 1318 C C . ALA A 1 180 ? -12.844 2.202 32.294 1.00 93.12 180 ALA A C 1
ATOM 1320 O O . ALA A 1 180 ? -12.689 2.228 31.071 1.00 93.12 180 ALA A O 1
ATOM 1321 N N . GLN A 1 181 ? -12.321 3.142 33.087 1.00 95.50 181 GLN A N 1
ATOM 1322 C CA . GLN A 1 181 ? -11.447 4.211 32.595 1.00 95.50 181 GLN A CA 1
ATOM 1323 C C . GLN A 1 181 ? -10.083 3.681 32.138 1.00 95.50 181 GLN A C 1
ATOM 1325 O O . GLN A 1 181 ? -9.607 4.082 31.072 1.00 95.50 181 GLN A O 1
ATOM 1330 N N . ALA A 1 182 ? -9.486 2.750 32.886 1.00 94.38 182 ALA A N 1
ATOM 1331 C CA . ALA A 1 182 ? -8.248 2.089 32.479 1.00 94.38 182 ALA A CA 1
ATOM 1332 C C . ALA A 1 182 ? -8.432 1.358 31.139 1.00 94.38 182 ALA A C 1
ATOM 1334 O O . ALA A 1 182 ? -7.680 1.597 30.196 1.00 94.38 182 ALA A O 1
ATOM 1335 N N . LEU A 1 183 ? -9.515 0.582 30.999 1.00 94.88 183 LEU A N 1
ATOM 1336 C CA . LEU A 1 183 ? -9.815 -0.143 29.763 1.00 94.88 183 LEU A CA 1
ATOM 1337 C C . LEU A 1 183 ? -10.032 0.793 28.562 1.00 94.88 183 LEU A C 1
ATOM 1339 O O . LEU A 1 183 ? -9.607 0.487 27.450 1.00 94.88 183 LEU A O 1
ATOM 1343 N N . ARG A 1 184 ? -10.700 1.938 28.767 1.00 96.12 184 ARG A N 1
ATOM 1344 C CA . ARG A 1 184 ? -10.878 2.953 27.712 1.00 96.12 184 ARG A CA 1
ATOM 1345 C C . ARG A 1 184 ? -9.537 3.512 27.247 1.00 96.12 184 ARG A C 1
ATOM 1347 O O . ARG A 1 184 ? -9.323 3.619 26.044 1.00 96.12 184 ARG A O 1
ATOM 1354 N N . THR A 1 185 ? -8.639 3.798 28.186 1.00 95.56 185 THR A N 1
ATOM 1355 C CA . THR A 1 185 ? -7.296 4.314 27.889 1.00 95.56 185 THR A CA 1
ATOM 1356 C C . THR A 1 185 ? -6.484 3.307 27.070 1.00 95.56 185 THR A C 1
ATOM 1358 O O . THR A 1 185 ? -5.893 3.682 26.058 1.00 95.56 185 THR A O 1
ATOM 1361 N N . ASP A 1 186 ? -6.529 2.023 27.435 1.00 93.19 186 ASP A N 1
ATOM 1362 C CA . ASP A 1 186 ? -5.846 0.954 26.694 1.00 93.19 186 ASP A CA 1
ATOM 1363 C C . ASP A 1 186 ? -6.397 0.790 25.269 1.00 93.19 186 ASP A C 1
ATOM 1365 O O . ASP A 1 186 ? -5.640 0.631 24.309 1.00 93.19 186 ASP A O 1
ATOM 1369 N N . VAL A 1 187 ? -7.723 0.863 25.102 1.00 94.94 187 VAL A N 1
ATOM 1370 C CA . VAL A 1 187 ? -8.366 0.794 23.780 1.00 94.94 187 VAL A CA 1
ATOM 1371 C C . VAL A 1 187 ? -7.982 1.992 22.911 1.00 94.94 187 VAL A C 1
ATOM 1373 O O . VAL A 1 187 ? -7.743 1.822 21.713 1.00 94.94 187 VAL A O 1
ATOM 1376 N N . ASP A 1 188 ? -7.913 3.193 23.480 1.00 94.31 188 ASP A N 1
ATOM 1377 C CA . ASP A 1 188 ? -7.521 4.394 22.742 1.00 94.31 188 ASP A CA 1
ATOM 1378 C C . ASP A 1 188 ? -6.039 4.363 22.346 1.00 94.31 188 ASP A C 1
ATOM 1380 O O . ASP A 1 188 ? -5.711 4.711 21.208 1.00 94.31 188 ASP A O 1
ATOM 1384 N N . LEU A 1 189 ? -5.161 3.841 23.210 1.00 95.19 189 LEU A N 1
ATOM 1385 C CA . LEU A 1 189 ? -3.763 3.581 22.864 1.00 95.19 189 LEU A CA 1
ATOM 1386 C C . LEU A 1 189 ? -3.652 2.572 21.711 1.00 95.19 189 LEU A C 1
ATOM 1388 O O . LEU A 1 189 ? -2.991 2.851 20.710 1.00 95.19 189 LEU A O 1
ATOM 1392 N N . ALA A 1 190 ? -4.364 1.446 21.787 1.00 91.00 190 ALA A N 1
ATOM 1393 C CA . ALA A 1 190 ? -4.362 0.440 20.726 1.00 91.00 190 ALA A CA 1
ATOM 1394 C C . ALA A 1 190 ? -4.906 0.990 19.392 1.00 91.00 190 ALA A C 1
ATOM 1396 O O . ALA A 1 190 ? -4.414 0.638 18.316 1.00 91.00 190 ALA A O 1
ATOM 1397 N N . ARG A 1 191 ? -5.909 1.881 19.430 1.00 94.75 191 ARG A N 1
ATOM 1398 C CA . ARG A 1 191 ? -6.399 2.586 18.232 1.00 94.75 191 ARG A CA 1
ATOM 1399 C C . ARG A 1 191 ? -5.346 3.520 17.653 1.00 94.75 191 ARG A C 1
ATOM 1401 O O . ARG A 1 191 ? -5.202 3.554 16.432 1.00 94.75 191 ARG A O 1
ATOM 1408 N N . PHE A 1 192 ? -4.631 4.258 18.498 1.00 95.56 192 PHE A N 1
ATOM 1409 C CA . PHE A 1 192 ? -3.559 5.151 18.068 1.00 95.56 192 PHE A CA 1
ATOM 1410 C C . PHE A 1 192 ? -2.420 4.372 17.395 1.00 95.56 192 PHE A C 1
ATOM 1412 O O . PHE A 1 192 ? -2.047 4.687 16.265 1.00 95.56 192 PHE A O 1
ATOM 1419 N N . GLU A 1 193 ? -1.940 3.297 18.025 1.00 94.75 193 GLU A N 1
ATOM 1420 C CA . GLU A 1 193 ? -0.923 2.410 17.446 1.00 94.75 193 GLU A CA 1
ATOM 1421 C C . GLU A 1 193 ? -1.406 1.775 16.133 1.00 94.75 193 GLU A C 1
ATOM 1423 O O . GLU A 1 193 ? -0.682 1.748 15.135 1.00 94.75 193 GLU A O 1
ATOM 1428 N N . GLY A 1 194 ? -2.666 1.329 16.089 1.00 93.44 194 GLY A N 1
ATOM 1429 C CA . GLY A 1 194 ? -3.294 0.801 14.879 1.00 93.44 194 GLY A CA 1
ATOM 1430 C C . GLY A 1 194 ? -3.374 1.817 13.734 1.00 93.44 194 GLY A C 1
ATOM 1431 O O . GLY A 1 194 ? -3.168 1.451 12.575 1.00 93.44 194 GLY A O 1
ATOM 1432 N N . ALA A 1 195 ? -3.653 3.087 14.038 1.00 93.19 195 ALA A N 1
ATOM 1433 C CA . ALA A 1 195 ? -3.669 4.168 13.056 1.00 93.19 195 ALA A CA 1
ATOM 1434 C C . ALA A 1 195 ? -2.256 4.492 12.542 1.00 93.19 195 ALA A C 1
ATOM 1436 O O . ALA A 1 195 ? -2.076 4.654 11.335 1.00 93.19 195 ALA A O 1
ATOM 1437 N N . ALA A 1 196 ? -1.254 4.510 13.426 1.00 93.88 196 ALA A N 1
ATOM 1438 C CA . ALA A 1 196 ? 0.143 4.719 13.051 1.00 93.88 196 ALA A CA 1
ATOM 1439 C C . ALA A 1 196 ? 0.657 3.610 12.116 1.00 93.88 196 ALA A C 1
ATOM 1441 O O . ALA A 1 196 ? 1.234 3.904 11.069 1.00 93.88 196 ALA A O 1
ATOM 1442 N N . MET A 1 197 ? 0.367 2.340 12.428 1.00 94.44 197 MET A 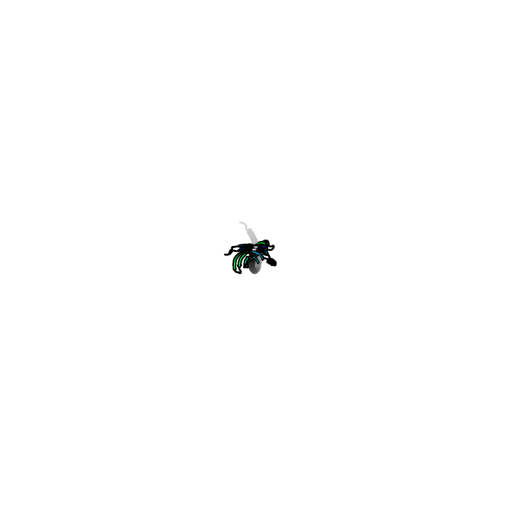N 1
ATOM 1443 C CA . MET A 1 197 ? 0.736 1.208 11.567 1.00 94.44 197 MET A CA 1
ATOM 1444 C C . MET A 1 197 ? 0.064 1.267 10.188 1.00 94.44 197 MET A C 1
ATOM 1446 O O . MET A 1 197 ? 0.696 0.935 9.187 1.00 94.44 197 MET A O 1
ATOM 1450 N N . ARG A 1 198 ? -1.202 1.706 10.105 1.00 95.19 198 ARG A N 1
ATOM 1451 C CA . ARG A 1 198 ? -1.878 1.908 8.808 1.00 95.19 198 ARG A CA 1
ATOM 1452 C C . ARG A 1 198 ? -1.229 3.019 7.998 1.00 95.19 198 ARG A C 1
ATOM 1454 O O . ARG A 1 198 ? -0.974 2.810 6.821 1.00 95.19 198 ARG A O 1
ATOM 1461 N N . ALA A 1 199 ? -0.900 4.145 8.627 1.00 94.50 199 ALA A N 1
ATOM 1462 C CA . ALA A 1 199 ? -0.216 5.240 7.947 1.00 94.50 199 ALA A CA 1
ATOM 1463 C C . ALA A 1 199 ? 1.152 4.805 7.390 1.00 94.50 199 ALA A C 1
ATOM 1465 O O . ALA A 1 199 ? 1.504 5.163 6.266 1.00 94.50 199 ALA A O 1
ATOM 1466 N N . GLU A 1 200 ? 1.909 3.992 8.136 1.00 95.88 200 GLU A N 1
ATOM 1467 C CA . GLU A 1 200 ? 3.169 3.430 7.638 1.00 95.88 200 GLU A CA 1
ATOM 1468 C C . GLU A 1 200 ? 2.944 2.455 6.469 1.00 95.88 200 GLU A C 1
ATOM 1470 O O . GLU A 1 200 ? 3.683 2.485 5.481 1.00 95.88 200 GLU A O 1
ATOM 1475 N N . LEU A 1 201 ? 1.910 1.611 6.541 1.00 96.19 201 LEU A N 1
ATOM 1476 C CA . LEU A 1 201 ? 1.561 0.705 5.448 1.00 96.19 201 LEU A CA 1
ATOM 1477 C C . LEU A 1 201 ? 1.173 1.479 4.178 1.00 96.19 201 LEU A C 1
ATOM 1479 O O . LEU A 1 201 ? 1.668 1.152 3.100 1.00 96.19 201 LEU A O 1
ATOM 1483 N N . ASP A 1 202 ? 0.373 2.537 4.306 1.00 96.38 202 ASP A N 1
ATOM 1484 C CA . ASP A 1 202 ? -0.029 3.399 3.191 1.00 96.38 202 ASP A CA 1
ATOM 1485 C C . ASP A 1 202 ? 1.185 4.086 2.543 1.00 96.38 202 ASP A C 1
ATOM 1487 O O . ASP A 1 202 ? 1.299 4.125 1.315 1.00 96.38 202 ASP A O 1
ATOM 1491 N N . GLN A 1 203 ? 2.151 4.555 3.346 1.00 96.38 203 GLN A N 1
ATOM 1492 C CA . GLN A 1 203 ? 3.414 5.102 2.831 1.00 96.38 203 GLN A CA 1
ATOM 1493 C C . GLN A 1 203 ? 4.216 4.061 2.040 1.00 96.38 203 GLN A C 1
ATOM 1495 O O . GLN A 1 203 ? 4.750 4.371 0.972 1.00 96.38 203 GLN A O 1
ATOM 1500 N N . ARG A 1 204 ? 4.290 2.818 2.531 1.00 97.38 204 ARG A N 1
ATOM 1501 C CA . ARG A 1 204 ? 4.987 1.723 1.835 1.00 97.38 204 ARG A CA 1
ATOM 1502 C C . ARG A 1 204 ? 4.299 1.367 0.518 1.00 97.38 204 ARG A C 1
ATOM 1504 O O . ARG A 1 204 ? 4.984 1.196 -0.488 1.00 97.38 204 ARG A O 1
ATOM 1511 N N . VAL A 1 205 ? 2.967 1.311 0.495 1.00 97.12 205 VAL A N 1
ATOM 1512 C CA . VAL A 1 205 ? 2.188 1.065 -0.731 1.00 97.12 205 VAL A CA 1
ATOM 1513 C C . VAL A 1 205 ? 2.412 2.183 -1.755 1.00 97.12 205 VAL A C 1
ATOM 1515 O O . VAL A 1 205 ? 2.678 1.898 -2.923 1.00 97.12 205 VAL A O 1
ATOM 1518 N N . ALA A 1 206 ? 2.401 3.449 -1.327 1.00 95.75 206 ALA A N 1
ATOM 1519 C CA . ALA A 1 206 ? 2.698 4.581 -2.204 1.00 95.75 206 ALA A CA 1
ATOM 1520 C C . ALA A 1 206 ? 4.131 4.526 -2.773 1.00 95.75 206 ALA A C 1
ATOM 1522 O O . ALA A 1 206 ? 4.344 4.803 -3.957 1.00 95.75 206 ALA A O 1
ATOM 1523 N N . ALA A 1 207 ? 5.114 4.120 -1.961 1.00 96.31 207 ALA A N 1
ATOM 1524 C CA . ALA A 1 207 ? 6.493 3.940 -2.411 1.00 96.31 207 ALA A CA 1
ATOM 1525 C C . ALA A 1 207 ? 6.625 2.821 -3.461 1.00 96.31 207 ALA A C 1
ATOM 1527 O O . ALA A 1 207 ? 7.336 2.997 -4.452 1.00 96.31 207 ALA A O 1
ATOM 1528 N N . ILE A 1 208 ? 5.912 1.702 -3.289 1.00 96.75 208 ILE A N 1
ATOM 1529 C CA . ILE A 1 208 ? 5.872 0.609 -4.273 1.00 96.75 208 ILE A CA 1
ATOM 1530 C C . ILE A 1 208 ? 5.271 1.099 -5.597 1.00 96.75 208 ILE A C 1
ATOM 1532 O O . ILE A 1 208 ? 5.890 0.917 -6.643 1.00 96.75 208 ILE A O 1
ATOM 1536 N N . ALA A 1 209 ? 4.140 1.809 -5.562 1.00 96.38 209 ALA A N 1
ATOM 1537 C CA . ALA A 1 209 ? 3.510 2.357 -6.768 1.00 96.38 209 ALA A CA 1
ATOM 1538 C C . ALA A 1 209 ? 4.433 3.331 -7.534 1.00 96.38 209 ALA A C 1
ATOM 1540 O O . ALA A 1 209 ? 4.468 3.352 -8.773 1.00 96.38 209 ALA A O 1
ATOM 1541 N N . LEU A 1 210 ? 5.233 4.125 -6.810 1.00 97.75 210 LEU A N 1
ATOM 1542 C CA . LEU A 1 210 ? 6.250 4.987 -7.413 1.00 97.75 210 LEU A CA 1
ATOM 1543 C C . LEU A 1 210 ? 7.362 4.170 -8.089 1.00 97.75 210 LEU A C 1
ATOM 1545 O O . LEU A 1 210 ? 7.776 4.509 -9.201 1.00 97.75 210 LEU A O 1
ATOM 1549 N N . LEU A 1 211 ? 7.844 3.104 -7.444 1.00 97.69 211 LEU A N 1
ATOM 1550 C CA . LEU A 1 211 ? 8.863 2.216 -8.012 1.00 97.69 211 LEU A CA 1
ATOM 1551 C C . LEU A 1 211 ? 8.359 1.498 -9.269 1.00 97.69 211 LEU A C 1
ATOM 1553 O O . LEU A 1 211 ? 9.075 1.474 -10.265 1.00 97.69 211 LEU A O 1
ATOM 1557 N N . GLU A 1 212 ? 7.121 1.006 -9.275 1.00 97.81 212 GLU A N 1
ATOM 1558 C CA . GLU A 1 212 ? 6.494 0.400 -10.461 1.00 97.81 212 GLU A CA 1
ATOM 1559 C C . GLU A 1 212 ? 6.377 1.389 -11.625 1.00 97.81 212 GLU A C 1
ATOM 1561 O O . GLU A 1 212 ? 6.579 1.042 -12.789 1.00 97.81 212 GLU A O 1
ATOM 1566 N N . THR A 1 213 ? 6.063 2.649 -11.326 1.00 97.38 213 THR A N 1
ATOM 1567 C CA . THR A 1 213 ? 6.010 3.706 -12.343 1.00 97.38 213 THR A CA 1
ATOM 1568 C C . THR A 1 213 ? 7.399 3.990 -12.911 1.00 97.38 213 THR A C 1
ATOM 1570 O O . THR A 1 213 ? 7.558 4.085 -14.126 1.00 97.38 213 THR A O 1
ATOM 1573 N N . ARG A 1 214 ? 8.429 4.068 -12.057 1.00 98.00 214 ARG A N 1
ATOM 1574 C CA . ARG A 1 214 ? 9.823 4.231 -12.502 1.00 98.00 214 ARG A CA 1
ATOM 1575 C C . ARG A 1 214 ? 10.305 3.047 -13.334 1.00 98.00 214 ARG A C 1
ATOM 1577 O O . ARG A 1 214 ? 10.983 3.273 -14.331 1.00 98.00 214 ARG A O 1
ATOM 1584 N N . LEU A 1 215 ? 9.935 1.824 -12.954 1.00 97.50 215 LEU A N 1
ATOM 1585 C CA . LEU A 1 215 ? 10.266 0.615 -13.702 1.00 97.50 215 LEU A CA 1
ATOM 1586 C C . LEU A 1 215 ? 9.656 0.657 -15.106 1.00 97.50 215 LEU A C 1
ATOM 1588 O O . LEU A 1 215 ? 10.393 0.536 -16.077 1.00 97.50 215 LEU A O 1
ATOM 1592 N N . ARG A 1 216 ? 8.356 0.952 -15.226 1.00 97.31 216 ARG A N 1
ATOM 1593 C CA . ARG A 1 216 ? 7.686 1.084 -16.532 1.00 97.31 216 ARG A CA 1
ATOM 1594 C C . ARG A 1 216 ? 8.307 2.171 -17.408 1.00 97.31 216 ARG A C 1
ATOM 1596 O O . ARG A 1 216 ? 8.475 1.978 -18.609 1.00 97.31 216 ARG A O 1
ATOM 1603 N N . THR A 1 217 ? 8.685 3.306 -16.823 1.00 96.69 217 THR A N 1
ATOM 1604 C CA . THR A 1 217 ? 9.398 4.364 -17.556 1.00 96.69 217 THR A CA 1
ATOM 1605 C C . THR A 1 217 ? 10.771 3.892 -18.031 1.00 96.69 217 THR A C 1
ATOM 1607 O O . THR A 1 217 ? 11.149 4.169 -19.168 1.00 96.69 217 THR A O 1
ATOM 1610 N N . ALA A 1 218 ? 11.513 3.163 -17.193 1.00 94.62 218 ALA A N 1
ATOM 1611 C CA . ALA A 1 218 ? 12.809 2.604 -17.563 1.00 94.62 218 ALA A CA 1
ATOM 1612 C C . ALA A 1 218 ? 12.681 1.552 -18.677 1.00 94.62 218 ALA A C 1
ATOM 1614 O O . ALA A 1 218 ? 13.463 1.587 -19.622 1.00 94.62 218 ALA A O 1
ATOM 1615 N N . GLU A 1 219 ? 11.673 0.679 -18.613 1.00 97.19 219 GLU A N 1
ATOM 1616 C CA . GLU A 1 219 ? 11.339 -0.292 -19.665 1.00 97.19 219 GLU A CA 1
ATOM 1617 C C . GLU A 1 219 ? 10.955 0.396 -20.984 1.00 97.19 219 GLU A C 1
ATOM 1619 O O . GLU A 1 219 ? 11.393 -0.008 -22.061 1.00 97.19 219 GLU A O 1
ATOM 1624 N N . GLY A 1 220 ? 10.186 1.487 -20.916 1.00 96.38 220 GLY A N 1
ATOM 1625 C CA . GLY A 1 220 ? 9.879 2.308 -22.087 1.00 96.38 220 GLY A CA 1
ATOM 1626 C C . GLY A 1 220 ? 11.132 2.942 -22.699 1.00 96.38 220 GLY A C 1
ATOM 1627 O O . GLY A 1 220 ? 11.310 2.915 -23.918 1.00 96.38 220 GLY A O 1
ATOM 1628 N N . ALA A 1 221 ? 12.032 3.468 -21.865 1.00 95.25 221 ALA A N 1
ATOM 1629 C CA . ALA A 1 221 ? 13.287 4.067 -22.313 1.00 95.25 221 ALA A CA 1
ATOM 1630 C C . ALA A 1 221 ? 14.242 3.033 -22.934 1.00 95.25 221 ALA A C 1
ATOM 1632 O O . ALA A 1 221 ? 14.870 3.316 -23.956 1.00 95.25 221 ALA A O 1
ATOM 1633 N N . THR A 1 222 ? 14.337 1.823 -22.372 1.00 96.38 222 THR A N 1
ATOM 1634 C CA . THR A 1 222 ? 15.154 0.747 -22.954 1.00 96.38 222 THR A CA 1
ATOM 1635 C C . THR A 1 222 ? 14.582 0.259 -24.281 1.00 96.38 222 THR A C 1
ATOM 1637 O O . THR A 1 222 ? 15.351 0.082 -25.225 1.00 96.38 222 THR A O 1
ATOM 1640 N N . ALA A 1 223 ? 13.259 0.126 -24.409 1.00 95.25 223 ALA A N 1
ATOM 1641 C CA . ALA A 1 223 ? 12.618 -0.208 -25.681 1.00 95.25 223 ALA A CA 1
ATOM 1642 C C . ALA A 1 223 ? 12.887 0.859 -26.760 1.00 95.25 223 ALA A C 1
ATOM 1644 O O . ALA A 1 223 ? 13.230 0.529 -27.897 1.00 95.25 223 ALA A O 1
ATOM 1645 N N . GLN A 1 224 ? 12.807 2.145 -26.401 1.00 96.19 224 GLN A N 1
ATOM 1646 C CA . GLN A 1 224 ? 13.151 3.247 -27.307 1.00 96.19 224 GLN A CA 1
ATOM 1647 C C . GLN A 1 224 ? 14.628 3.217 -27.720 1.00 96.19 224 GLN A C 1
ATOM 1649 O O . GLN A 1 224 ? 14.936 3.372 -28.902 1.00 96.19 224 GLN A O 1
ATOM 1654 N N . ALA A 1 225 ? 15.543 2.969 -26.779 1.00 94.44 225 ALA A N 1
ATOM 1655 C CA . ALA A 1 225 ? 16.969 2.852 -27.072 1.00 94.44 225 ALA A CA 1
ATOM 1656 C C . ALA A 1 225 ? 17.272 1.668 -28.008 1.00 94.44 225 ALA A C 1
ATOM 1658 O O . ALA A 1 225 ? 18.071 1.803 -28.934 1.00 94.44 225 ALA A O 1
ATOM 1659 N N . GLN A 1 226 ? 16.602 0.527 -27.817 1.00 97.06 226 GLN A N 1
ATOM 1660 C CA . GLN A 1 226 ? 16.723 -0.634 -28.702 1.00 97.06 226 GLN A CA 1
ATOM 1661 C C . GLN A 1 226 ? 16.206 -0.338 -30.115 1.00 97.06 226 GLN A C 1
ATOM 1663 O O . GLN A 1 226 ? 16.867 -0.695 -31.089 1.00 97.06 226 GLN A O 1
ATOM 1668 N N . ALA A 1 227 ? 15.072 0.358 -30.242 1.00 96.31 227 ALA A N 1
ATOM 1669 C CA . ALA A 1 227 ? 14.543 0.775 -31.540 1.00 96.31 227 ALA A CA 1
ATOM 1670 C C . ALA A 1 227 ? 15.492 1.750 -32.260 1.00 96.31 227 ALA A C 1
ATOM 1672 O O . ALA A 1 227 ? 15.775 1.574 -33.446 1.00 96.31 227 ALA A O 1
ATOM 1673 N N . ALA A 1 228 ? 16.044 2.729 -31.535 1.00 95.69 228 ALA A N 1
ATOM 1674 C CA . ALA A 1 228 ? 17.024 3.668 -32.075 1.00 95.69 228 ALA A CA 1
ATOM 1675 C C . ALA A 1 228 ? 18.309 2.958 -32.534 1.00 95.69 228 ALA A C 1
ATOM 1677 O O . ALA A 1 228 ? 18.823 3.243 -33.616 1.00 95.69 228 ALA A O 1
ATOM 1678 N N . LEU A 1 229 ? 18.800 1.987 -31.755 1.00 97.75 229 LEU A N 1
ATOM 1679 C CA . LEU A 1 229 ? 19.955 1.174 -32.133 1.00 97.75 229 LEU A CA 1
ATOM 1680 C C . LEU A 1 229 ? 19.673 0.338 -33.389 1.00 97.75 229 LEU A C 1
ATOM 1682 O O . LEU A 1 229 ? 20.501 0.310 -34.298 1.00 97.75 229 LEU A O 1
ATOM 1686 N N . ALA A 1 230 ? 18.504 -0.302 -33.479 1.00 97.06 230 ALA A N 1
ATOM 1687 C CA . ALA A 1 230 ? 18.111 -1.068 -34.661 1.00 97.06 230 ALA A CA 1
ATOM 1688 C C . ALA A 1 230 ? 18.045 -0.182 -35.919 1.00 97.06 230 ALA A C 1
ATOM 1690 O O . ALA A 1 230 ? 18.533 -0.575 -36.980 1.00 97.06 230 ALA A O 1
ATOM 1691 N N . GLN A 1 231 ? 17.512 1.037 -35.795 1.00 97.75 231 GLN A N 1
ATOM 1692 C CA . GLN A 1 231 ? 17.479 2.011 -36.887 1.00 97.75 231 GLN A CA 1
ATOM 1693 C C . GLN A 1 231 ? 18.885 2.472 -37.299 1.00 97.75 231 GLN A C 1
ATOM 1695 O O . GLN A 1 231 ? 19.175 2.578 -38.495 1.00 97.75 231 GLN A O 1
ATOM 1700 N N . ALA A 1 232 ? 19.774 2.714 -36.332 1.00 96.69 232 ALA A N 1
ATOM 1701 C CA . ALA A 1 232 ? 21.165 3.073 -36.598 1.00 96.69 232 ALA A CA 1
ATOM 1702 C C . ALA A 1 232 ? 21.912 1.947 -37.333 1.00 96.69 232 ALA A C 1
ATOM 1704 O O . ALA A 1 232 ? 22.599 2.214 -38.319 1.00 96.69 232 ALA A O 1
ATOM 1705 N N . ILE A 1 233 ? 21.722 0.690 -36.914 1.00 97.69 233 ILE A N 1
ATOM 1706 C CA . ILE A 1 233 ? 22.289 -0.485 -37.590 1.00 97.69 233 ILE A CA 1
ATOM 1707 C C . ILE A 1 233 ? 21.763 -0.580 -39.024 1.00 97.69 233 ILE A C 1
ATOM 1709 O O . ILE A 1 233 ? 22.564 -0.681 -39.948 1.00 97.69 233 ILE A O 1
ATOM 1713 N N . ALA A 1 234 ? 20.446 -0.481 -39.231 1.00 97.38 234 ALA A N 1
ATOM 1714 C CA . ALA A 1 234 ? 19.851 -0.542 -40.568 1.00 97.38 234 ALA A CA 1
ATOM 1715 C C . ALA A 1 234 ? 20.405 0.551 -41.501 1.00 97.38 234 ALA A C 1
ATOM 1717 O O . ALA A 1 234 ? 20.711 0.285 -42.665 1.00 97.38 234 ALA A O 1
ATOM 1718 N N . THR A 1 235 ? 20.589 1.764 -40.973 1.00 98.00 235 THR A N 1
ATOM 1719 C CA . THR A 1 235 ? 21.170 2.896 -41.711 1.00 98.00 235 THR A CA 1
ATOM 1720 C C . THR A 1 235 ? 22.626 2.615 -42.083 1.00 98.00 235 THR A C 1
ATOM 1722 O O . THR A 1 235 ? 22.995 2.729 -43.250 1.00 98.00 235 THR A O 1
ATOM 1725 N N . ALA A 1 236 ? 23.440 2.165 -41.123 1.00 96.88 236 ALA A N 1
ATOM 1726 C CA . ALA A 1 236 ? 24.836 1.813 -41.365 1.00 96.88 236 ALA A CA 1
ATOM 1727 C C . ALA A 1 236 ? 24.976 0.675 -42.393 1.00 96.88 236 ALA A C 1
ATOM 1729 O O . ALA A 1 236 ? 25.823 0.746 -43.281 1.00 96.88 236 ALA A O 1
ATOM 1730 N N . THR A 1 237 ? 24.120 -0.351 -42.331 1.00 97.56 237 THR A N 1
ATOM 1731 C CA . THR A 1 237 ? 24.093 -1.436 -43.323 1.00 97.56 237 THR A CA 1
ATOM 1732 C C . THR A 1 237 ? 23.765 -0.917 -44.725 1.00 97.56 237 THR A C 1
ATOM 1734 O O . THR A 1 237 ? 24.412 -1.326 -45.690 1.00 97.56 237 THR A O 1
ATOM 1737 N N . ALA A 1 238 ? 22.813 0.013 -44.855 1.00 96.69 238 ALA A N 1
ATOM 1738 C CA . ALA A 1 238 ? 22.483 0.625 -46.141 1.00 96.69 238 ALA A CA 1
ATOM 1739 C C . ALA A 1 238 ? 23.649 1.459 -46.705 1.00 96.69 238 ALA A C 1
ATOM 1741 O O . ALA A 1 238 ? 23.959 1.355 -47.894 1.00 96.69 238 ALA A O 1
ATOM 1742 N N . GLU A 1 239 ? 24.337 2.239 -45.865 1.00 97.56 239 GLU A N 1
ATOM 1743 C CA . GLU A 1 239 ? 25.522 3.005 -46.272 1.00 97.56 239 GLU A CA 1
ATOM 1744 C C . GLU A 1 239 ? 26.675 2.103 -46.723 1.00 97.56 239 GLU A C 1
ATOM 1746 O O . GLU A 1 239 ? 27.325 2.396 -47.729 1.00 97.56 239 GLU A O 1
ATOM 1751 N N . ILE A 1 240 ? 26.922 0.999 -46.010 1.00 96.00 240 ILE A N 1
ATOM 1752 C CA . ILE A 1 240 ? 27.922 -0.002 -46.404 1.00 96.00 240 ILE A CA 1
ATOM 1753 C C . ILE A 1 240 ? 27.559 -0.579 -47.776 1.00 96.00 240 ILE A C 1
ATOM 1755 O O . ILE A 1 240 ? 28.392 -0.546 -48.678 1.00 96.00 240 ILE A O 1
ATOM 1759 N N . GLY A 1 241 ? 26.302 -0.983 -47.984 1.00 97.44 241 GLY A N 1
ATOM 1760 C CA . GLY A 1 241 ? 25.842 -1.487 -49.281 1.00 97.44 241 GLY A CA 1
ATOM 1761 C C . GLY A 1 241 ? 26.027 -0.480 -50.425 1.00 97.44 241 GLY A C 1
ATOM 1762 O O . GLY A 1 241 ? 26.462 -0.849 -51.516 1.00 97.44 241 GLY A O 1
ATOM 1763 N N . GLN A 1 242 ? 25.772 0.811 -50.185 1.00 97.62 242 GLN A N 1
ATOM 1764 C CA . GLN A 1 242 ? 26.041 1.863 -51.175 1.00 97.62 242 GLN A CA 1
ATOM 1765 C C . GLN A 1 242 ? 27.539 2.039 -51.453 1.00 97.62 242 GLN A C 1
ATOM 1767 O O . GLN A 1 242 ? 27.936 2.252 -52.602 1.00 97.62 242 GLN A O 1
ATOM 1772 N N . ARG A 1 243 ? 28.391 1.965 -50.423 1.00 97.00 243 ARG A N 1
ATOM 1773 C CA . ARG A 1 243 ? 29.850 2.036 -50.594 1.00 97.00 243 ARG A CA 1
ATOM 1774 C C . ARG A 1 243 ? 30.366 0.856 -51.407 1.00 97.00 243 ARG A C 1
ATOM 1776 O O . ARG A 1 243 ? 31.144 1.085 -52.330 1.00 97.00 243 ARG A O 1
ATOM 1783 N N . ASP A 1 244 ? 29.880 -0.351 -51.145 1.00 97.31 244 ASP A N 1
ATOM 1784 C CA . ASP A 1 244 ? 30.256 -1.551 -51.8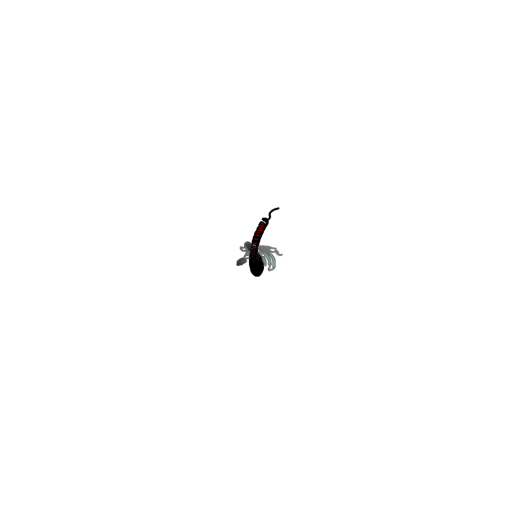95 1.00 97.31 244 ASP A CA 1
ATOM 1785 C C . ASP A 1 244 ? 29.879 -1.429 -53.376 1.00 97.31 244 ASP A C 1
ATOM 1787 O O . ASP A 1 244 ? 30.699 -1.708 -54.252 1.00 97.31 244 ASP A O 1
ATOM 1791 N N . GLN A 1 245 ? 28.685 -0.908 -53.679 1.00 96.62 245 GLN A N 1
ATOM 1792 C CA . GLN A 1 245 ? 28.277 -0.618 -55.059 1.00 96.62 245 GLN A CA 1
ATOM 1793 C C . GLN A 1 245 ? 29.200 0.402 -55.736 1.00 96.62 245 GLN A C 1
ATOM 1795 O O . GLN A 1 245 ? 29.594 0.214 -56.889 1.00 96.62 245 GLN A O 1
ATOM 1800 N N . ARG A 1 246 ? 29.589 1.472 -55.029 1.00 97.38 246 ARG A N 1
ATOM 1801 C CA . ARG A 1 246 ? 30.530 2.476 -55.555 1.00 97.38 246 ARG A CA 1
ATOM 1802 C C . ARG A 1 246 ? 31.919 1.891 -55.798 1.00 97.38 246 ARG A C 1
ATOM 1804 O O . ARG A 1 246 ? 32.530 2.220 -56.811 1.00 97.38 246 ARG A O 1
ATOM 1811 N N . ILE A 1 247 ? 32.406 1.031 -54.903 1.00 96.88 247 ILE A N 1
ATOM 1812 C CA . ILE A 1 247 ? 33.690 0.334 -55.058 1.00 96.88 247 ILE A CA 1
ATOM 1813 C C . ILE A 1 247 ? 33.635 -0.602 -56.268 1.00 96.88 247 ILE A C 1
ATOM 1815 O O . ILE A 1 247 ? 34.537 -0.563 -57.103 1.00 96.88 247 ILE A O 1
ATOM 1819 N N . ALA A 1 248 ? 32.564 -1.386 -56.416 1.00 96.50 248 ALA A N 1
ATOM 1820 C CA . ALA A 1 248 ? 32.375 -2.271 -57.562 1.00 96.50 248 ALA A CA 1
ATOM 1821 C C . ALA A 1 248 ? 32.322 -1.493 -58.889 1.00 96.50 248 ALA A C 1
ATOM 1823 O O . ALA A 1 248 ? 33.005 -1.857 -59.847 1.00 96.50 248 ALA A O 1
ATOM 1824 N N . ALA A 1 249 ? 31.579 -0.383 -58.936 1.00 96.06 249 ALA A N 1
ATOM 1825 C CA . ALA A 1 249 ? 31.512 0.485 -60.111 1.00 96.06 249 ALA A CA 1
ATOM 1826 C C . ALA A 1 249 ? 32.875 1.121 -60.442 1.00 96.06 249 ALA A C 1
ATOM 1828 O O . ALA A 1 249 ? 33.281 1.148 -61.604 1.00 96.06 249 ALA A O 1
ATOM 1829 N N . ALA A 1 250 ? 33.615 1.587 -59.431 1.00 96.25 250 ALA A N 1
ATOM 1830 C CA . ALA A 1 250 ? 34.960 2.128 -59.616 1.00 96.25 250 ALA A CA 1
ATOM 1831 C C . ALA A 1 250 ? 35.940 1.062 -60.135 1.00 96.25 250 ALA A C 1
ATOM 1833 O O . ALA A 1 250 ? 36.728 1.344 -61.037 1.00 96.25 250 ALA A O 1
ATOM 1834 N N . ALA A 1 251 ? 35.862 -0.169 -59.621 1.00 96.69 251 ALA A N 1
ATOM 1835 C CA . ALA A 1 251 ? 36.670 -1.286 -60.101 1.00 96.69 251 ALA A CA 1
ATOM 1836 C C . ALA A 1 251 ? 36.383 -1.593 -61.580 1.00 96.69 251 ALA A C 1
ATOM 1838 O O . ALA A 1 251 ? 37.318 -1.686 -62.373 1.00 96.69 251 ALA A O 1
ATOM 1839 N N . GLN A 1 252 ? 35.105 -1.657 -61.976 1.00 97.56 252 GLN A N 1
ATOM 1840 C CA . GLN A 1 252 ? 34.710 -1.842 -63.378 1.00 97.56 252 GLN A CA 1
ATOM 1841 C C . GLN A 1 252 ? 35.224 -0.711 -64.279 1.00 97.56 252 GLN A C 1
ATOM 1843 O O . GLN A 1 252 ? 35.750 -0.978 -65.360 1.00 97.56 252 GLN A O 1
ATOM 1848 N N . ALA A 1 253 ? 35.127 0.542 -63.826 1.00 96.44 253 ALA A N 1
ATOM 1849 C CA . ALA A 1 253 ? 35.636 1.695 -64.562 1.00 96.44 253 ALA A CA 1
ATOM 1850 C C . ALA A 1 253 ? 37.162 1.631 -64.753 1.00 96.44 253 ALA A C 1
ATOM 1852 O O . ALA A 1 253 ? 37.650 1.883 -65.855 1.00 96.44 253 ALA A O 1
ATOM 1853 N N . MET A 1 254 ? 37.917 1.240 -63.720 1.00 96.56 254 MET A N 1
ATOM 1854 C CA . MET A 1 254 ? 39.369 1.063 -63.831 1.00 96.56 254 MET A CA 1
ATOM 1855 C C . MET A 1 254 ? 39.744 -0.083 -64.773 1.00 96.56 254 MET A C 1
ATOM 1857 O O . MET A 1 254 ? 40.659 0.073 -65.582 1.00 96.56 254 MET A O 1
ATOM 1861 N N . THR A 1 255 ? 39.031 -1.212 -64.726 1.00 97.31 255 THR A N 1
ATOM 1862 C CA . THR A 1 255 ? 39.233 -2.309 -65.683 1.00 97.31 255 THR A CA 1
ATOM 1863 C C . THR A 1 255 ? 38.981 -1.838 -67.115 1.00 97.31 255 THR A C 1
ATOM 1865 O O . THR A 1 255 ? 39.823 -2.062 -67.981 1.00 97.31 255 THR A O 1
ATOM 1868 N N . ALA A 1 256 ? 37.884 -1.116 -67.361 1.00 95.19 256 ALA A N 1
ATOM 1869 C CA . ALA A 1 256 ? 37.582 -0.563 -68.679 1.00 95.19 256 ALA A CA 1
ATOM 1870 C C . ALA A 1 256 ? 38.663 0.424 -69.156 1.00 95.19 256 ALA A C 1
ATOM 1872 O O . ALA A 1 256 ? 39.091 0.367 -70.309 1.00 95.19 256 ALA A O 1
ATOM 1873 N N . GLN A 1 257 ? 39.152 1.296 -68.268 1.00 97.25 257 GLN A N 1
ATOM 1874 C CA . GLN A 1 257 ? 40.227 2.239 -68.579 1.00 97.25 257 GLN A CA 1
ATOM 1875 C C . GLN A 1 257 ? 41.534 1.519 -68.927 1.00 97.25 257 GLN A C 1
ATOM 1877 O O . GLN A 1 257 ? 42.212 1.910 -69.878 1.00 97.25 257 GLN A O 1
ATOM 1882 N N . ARG A 1 258 ? 41.870 0.450 -68.195 1.00 97.31 258 ARG A N 1
ATOM 1883 C CA . ARG A 1 258 ? 43.033 -0.392 -68.484 1.00 97.31 258 ARG A CA 1
ATOM 1884 C C . ARG A 1 258 ? 42.920 -1.032 -69.866 1.00 97.31 258 ARG A C 1
ATOM 1886 O O . ARG A 1 258 ? 43.844 -0.885 -70.657 1.00 97.31 258 ARG A O 1
ATOM 1893 N N . THR A 1 259 ? 41.792 -1.665 -70.184 1.00 96.75 259 THR A N 1
ATOM 1894 C CA . THR A 1 259 ? 41.567 -2.274 -71.505 1.00 96.75 259 THR A CA 1
ATOM 1895 C C . THR A 1 259 ? 41.642 -1.237 -72.627 1.00 96.75 259 THR A C 1
ATOM 1897 O O . THR A 1 259 ? 42.253 -1.485 -73.665 1.00 96.75 259 THR A O 1
ATOM 1900 N N . ALA A 1 260 ? 41.081 -0.042 -72.419 1.00 95.06 260 ALA A N 1
ATOM 1901 C CA . ALA A 1 260 ? 41.180 1.046 -73.387 1.00 95.06 260 ALA A CA 1
ATOM 1902 C C . ALA A 1 260 ? 42.631 1.521 -73.583 1.00 95.06 260 ALA A C 1
ATOM 1904 O O . ALA A 1 260 ? 43.034 1.816 -74.707 1.00 95.06 260 ALA A O 1
ATOM 1905 N N . LEU A 1 261 ? 43.429 1.590 -72.513 1.00 96.19 261 LEU A N 1
ATOM 1906 C CA . LEU A 1 261 ? 44.842 1.954 -72.600 1.00 96.19 261 LEU A CA 1
ATOM 1907 C C . LEU A 1 261 ? 45.656 0.876 -73.325 1.00 96.19 261 LEU A C 1
ATOM 1909 O O . LEU A 1 261 ? 46.423 1.218 -74.220 1.00 96.19 261 LEU A O 1
ATOM 1913 N N . GLU A 1 262 ? 45.447 -0.400 -72.995 1.00 97.12 262 GLU A N 1
ATOM 1914 C CA . GLU A 1 262 ? 46.073 -1.541 -73.679 1.00 97.12 262 GLU A CA 1
ATOM 1915 C C . GLU A 1 262 ? 45.766 -1.509 -75.188 1.00 97.12 262 GLU A C 1
ATOM 1917 O O . GLU A 1 262 ? 46.678 -1.614 -76.007 1.00 97.12 262 GLU A O 1
ATOM 1922 N N . ALA A 1 263 ? 44.513 -1.238 -75.574 1.00 95.56 263 ALA A N 1
ATOM 1923 C CA . ALA A 1 263 ? 44.126 -1.084 -76.977 1.00 95.56 263 ALA A CA 1
ATOM 1924 C C . ALA A 1 263 ? 44.803 0.120 -77.663 1.00 95.56 263 ALA A C 1
ATOM 1926 O O . ALA A 1 263 ? 45.223 0.023 -78.817 1.00 95.56 263 ALA A O 1
ATOM 1927 N N . ARG A 1 264 ? 44.941 1.257 -76.966 1.00 96.19 264 ARG A N 1
ATOM 1928 C CA . ARG A 1 264 ? 45.640 2.444 -77.495 1.00 96.19 264 ARG A CA 1
ATOM 1929 C C . ARG A 1 264 ? 47.131 2.194 -77.692 1.00 96.19 264 ARG A C 1
ATOM 1931 O O . ARG A 1 264 ? 47.676 2.660 -78.688 1.00 96.19 264 ARG A O 1
ATOM 1938 N N . VAL A 1 265 ? 47.771 1.476 -76.769 1.00 96.56 265 VAL A N 1
ATOM 1939 C CA . VAL A 1 265 ? 49.179 1.075 -76.894 1.00 96.56 265 VAL A CA 1
ATOM 1940 C C . VAL A 1 265 ? 49.351 0.156 -78.101 1.00 96.56 265 VAL A C 1
ATOM 1942 O O . VAL A 1 265 ? 50.157 0.470 -78.971 1.00 96.56 265 VAL A O 1
ATOM 1945 N N . ALA A 1 266 ? 48.527 -0.889 -78.232 1.00 94.44 266 ALA A N 1
ATOM 1946 C CA . ALA A 1 266 ? 48.580 -1.796 -79.382 1.00 94.44 266 ALA A CA 1
ATOM 1947 C C . ALA A 1 266 ? 48.367 -1.064 -80.724 1.00 94.44 266 ALA A C 1
ATOM 1949 O O . ALA A 1 266 ? 49.079 -1.308 -81.698 1.00 94.44 266 ALA A O 1
ATOM 1950 N N . ALA A 1 267 ? 47.423 -0.116 -80.780 1.00 93.25 267 ALA A N 1
ATOM 1951 C CA . ALA A 1 267 ? 47.200 0.708 -81.967 1.00 93.25 267 ALA A CA 1
ATOM 1952 C C . ALA A 1 267 ? 48.402 1.616 -82.287 1.00 93.25 267 ALA A C 1
ATOM 1954 O O . ALA A 1 267 ? 48.767 1.766 -83.454 1.00 93.25 267 ALA A O 1
ATOM 1955 N N . ALA A 1 268 ? 49.031 2.206 -81.266 1.00 93.56 268 ALA A N 1
ATOM 1956 C CA . ALA A 1 268 ? 50.226 3.028 -81.432 1.00 93.56 268 ALA A CA 1
ATOM 1957 C C . ALA A 1 268 ? 51.422 2.204 -81.936 1.00 93.56 268 ALA A C 1
ATOM 1959 O O . ALA A 1 268 ? 52.129 2.654 -82.835 1.00 93.56 268 ALA A O 1
ATOM 1960 N N . GLU A 1 269 ? 51.618 0.988 -81.421 1.00 95.44 269 GLU A N 1
ATOM 1961 C CA . GLU A 1 269 ? 52.658 0.063 -81.887 1.00 95.44 269 GLU A CA 1
ATOM 1962 C C . GLU A 1 269 ? 52.440 -0.351 -83.347 1.00 95.44 269 GLU A C 1
ATOM 1964 O O . GLU A 1 269 ? 53.375 -0.297 -84.147 1.00 95.44 269 GLU A O 1
ATOM 1969 N N . ALA A 1 270 ? 51.204 -0.684 -83.734 1.00 93.88 270 ALA A N 1
ATOM 1970 C CA . ALA A 1 270 ? 50.866 -1.013 -85.120 1.00 93.88 270 ALA A CA 1
ATOM 1971 C C . ALA A 1 270 ? 51.100 0.174 -86.077 1.00 93.88 270 ALA A C 1
ATOM 1973 O O . ALA A 1 270 ? 51.637 0.004 -87.179 1.00 93.88 270 ALA A O 1
ATOM 1974 N N . ALA A 1 271 ? 50.744 1.390 -85.650 1.00 93.56 271 ALA A N 1
ATOM 1975 C CA . ALA A 1 271 ? 51.007 2.610 -86.409 1.00 93.56 271 ALA A CA 1
ATOM 1976 C C . ALA A 1 271 ? 52.516 2.883 -86.546 1.00 93.56 271 ALA A C 1
ATOM 1978 O O . ALA A 1 271 ? 52.988 3.178 -87.645 1.00 93.56 271 ALA A O 1
ATOM 1979 N N . ALA A 1 272 ? 53.285 2.724 -85.464 1.00 94.19 272 ALA A N 1
ATOM 1980 C CA . ALA A 1 272 ? 54.736 2.889 -85.471 1.00 94.19 272 ALA A CA 1
ATOM 1981 C C . ALA A 1 272 ? 55.432 1.852 -86.369 1.00 94.19 272 ALA A C 1
ATOM 1983 O O . ALA A 1 272 ? 56.321 2.212 -87.141 1.00 94.19 272 ALA A O 1
ATOM 1984 N N . ALA A 1 273 ? 55.001 0.586 -86.331 1.00 93.50 273 ALA A N 1
ATOM 1985 C CA . ALA A 1 273 ? 55.495 -0.462 -87.223 1.00 93.50 273 ALA A CA 1
ATOM 1986 C C . ALA A 1 273 ? 55.226 -0.114 -88.697 1.00 93.50 273 ALA A C 1
ATOM 1988 O O . ALA A 1 273 ? 56.141 -0.156 -89.517 1.00 93.50 273 ALA A O 1
ATOM 1989 N N . THR A 1 274 ? 54.006 0.335 -89.014 1.00 94.75 274 THR A N 1
ATOM 1990 C CA . THR A 1 274 ? 53.634 0.786 -90.366 1.00 94.75 274 THR A CA 1
ATOM 1991 C C . THR A 1 274 ? 54.507 1.953 -90.831 1.00 94.75 274 THR A C 1
ATOM 1993 O O . THR A 1 274 ? 55.019 1.949 -91.952 1.00 94.75 274 THR A O 1
ATOM 1996 N N . GLN A 1 275 ? 54.724 2.948 -89.965 1.00 94.56 275 GLN A N 1
ATOM 1997 C CA . GLN A 1 275 ? 55.574 4.098 -90.269 1.00 94.56 275 GLN A CA 1
ATOM 1998 C C . GLN A 1 275 ? 57.031 3.683 -90.500 1.00 94.56 275 GLN A C 1
ATOM 2000 O O . GLN A 1 275 ? 57.667 4.191 -91.424 1.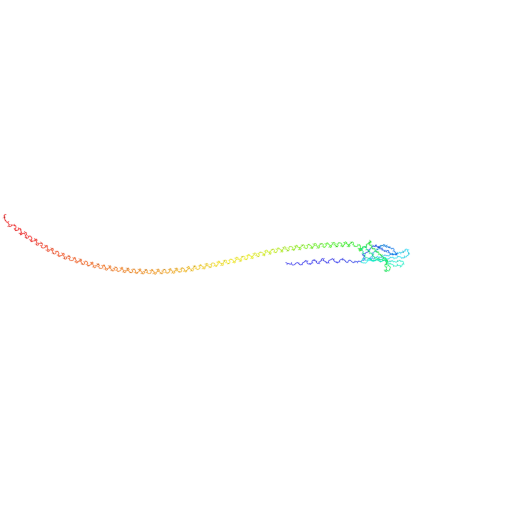00 94.56 275 GLN A O 1
ATOM 2005 N N . ARG A 1 276 ? 57.557 2.751 -89.698 1.00 94.62 276 ARG A N 1
ATOM 2006 C CA . ARG A 1 276 ? 58.908 2.210 -89.864 1.00 94.62 276 ARG A CA 1
ATOM 2007 C C . ARG A 1 276 ? 59.064 1.509 -91.211 1.00 94.62 276 ARG A C 1
ATOM 2009 O O . ARG A 1 276 ? 59.986 1.853 -91.941 1.00 94.62 276 ARG A O 1
ATOM 2016 N N . THR A 1 277 ? 58.140 0.622 -91.580 1.00 95.31 277 THR A N 1
ATOM 2017 C CA . THR A 1 277 ? 58.154 -0.039 -92.896 1.00 95.31 277 THR A CA 1
ATOM 2018 C C . THR A 1 277 ? 58.080 0.977 -94.039 1.00 95.31 277 THR A C 1
ATOM 2020 O O . THR A 1 277 ? 58.811 0.860 -95.020 1.00 95.31 277 THR A O 1
ATOM 2023 N N . ALA A 1 278 ? 57.249 2.016 -93.910 1.00 93.38 278 ALA A N 1
ATOM 2024 C CA . ALA A 1 278 ? 57.170 3.081 -94.907 1.00 93.38 278 ALA A CA 1
ATOM 2025 C C . ALA A 1 278 ? 58.482 3.882 -95.021 1.00 93.38 278 ALA A C 1
ATOM 2027 O O . ALA A 1 278 ? 58.896 4.233 -96.126 1.00 93.38 278 ALA A O 1
ATOM 2028 N N . LEU A 1 279 ? 59.151 4.174 -93.900 1.00 95.06 279 LEU A N 1
ATOM 2029 C CA . LEU A 1 279 ? 60.455 4.841 -93.894 1.00 95.06 279 LEU A CA 1
ATOM 2030 C C . LEU A 1 279 ? 61.552 3.958 -94.496 1.00 95.06 279 LEU A C 1
ATOM 2032 O O . LEU A 1 279 ? 62.312 4.449 -95.324 1.00 95.06 279 LEU A O 1
ATOM 2036 N N . GLU A 1 280 ? 61.602 2.674 -94.140 1.00 95.12 280 GLU A N 1
ATOM 2037 C CA . GLU A 1 280 ? 62.539 1.699 -94.713 1.00 95.12 280 GLU A CA 1
ATOM 2038 C C . GLU A 1 280 ? 62.366 1.615 -96.239 1.00 95.12 280 GLU A C 1
ATOM 2040 O O . GLU A 1 280 ? 63.339 1.780 -96.971 1.00 95.12 280 GLU A O 1
ATOM 2045 N N . ALA A 1 281 ? 61.12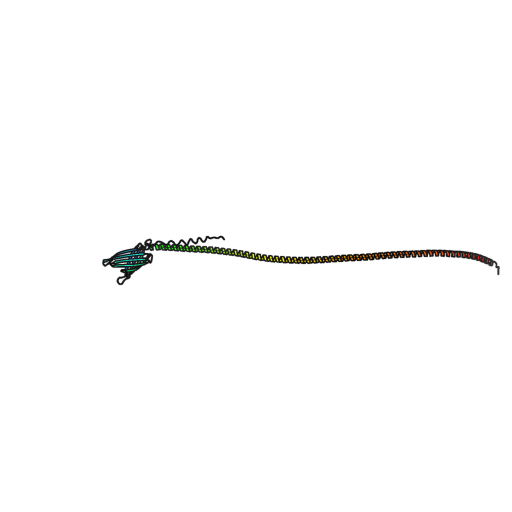9 1.514 -96.739 1.00 91.75 281 ALA A N 1
ATOM 2046 C CA . ALA A 1 281 ? 60.851 1.532 -98.177 1.00 91.75 281 ALA A CA 1
ATOM 2047 C C . ALA A 1 281 ? 61.309 2.836 -98.863 1.00 91.75 281 ALA A C 1
ATOM 2049 O O . ALA A 1 281 ? 61.843 2.801 -99.973 1.00 91.75 281 ALA A O 1
ATOM 2050 N N . ARG A 1 282 ? 61.134 3.995 -98.208 1.00 93.19 282 ARG A N 1
ATOM 2051 C CA . ARG A 1 282 ? 61.620 5.290 -98.721 1.00 93.19 282 ARG A CA 1
ATOM 2052 C C . ARG A 1 282 ? 63.145 5.365 -98.756 1.00 93.19 282 ARG A C 1
ATOM 2054 O O . ARG A 1 282 ? 63.675 5.921 -99.713 1.00 93.19 282 ARG A O 1
ATOM 2061 N N . ILE A 1 283 ? 63.830 4.829 -97.745 1.00 94.19 283 ILE A N 1
ATOM 2062 C CA . ILE A 1 283 ? 65.296 4.752 -97.710 1.00 94.19 283 ILE A CA 1
ATOM 2063 C C . ILE A 1 283 ? 65.784 3.879 -98.866 1.00 94.19 283 ILE A C 1
ATOM 2065 O O . ILE A 1 283 ? 66.576 4.353 -99.673 1.00 94.19 283 ILE A O 1
ATOM 2069 N N . THR A 1 284 ? 65.235 2.671 -99.029 1.00 93.62 284 THR A N 1
ATOM 2070 C CA . THR A 1 284 ? 65.600 1.773 -100.136 1.00 93.62 284 THR A CA 1
ATOM 2071 C C . THR A 1 284 ? 65.353 2.413 -101.506 1.00 93.62 284 THR A C 1
ATOM 2073 O O . THR A 1 284 ? 66.195 2.322 -102.398 1.00 93.62 284 THR A O 1
ATOM 2076 N N . ALA A 1 285 ? 64.225 3.109 -101.687 1.00 90.81 285 ALA A N 1
ATOM 2077 C CA . ALA A 1 285 ? 63.943 3.829 -102.928 1.00 90.81 285 ALA A CA 1
ATOM 2078 C C . ALA A 1 285 ? 64.943 4.973 -103.183 1.00 90.81 285 ALA A C 1
ATOM 2080 O O . ALA A 1 285 ? 65.379 5.167 -104.319 1.00 90.81 285 ALA A O 1
ATOM 2081 N N . ALA A 1 286 ? 65.329 5.716 -102.141 1.00 90.25 286 ALA A N 1
ATOM 2082 C CA . ALA A 1 286 ? 66.327 6.776 -102.241 1.00 90.25 286 ALA A CA 1
ATOM 2083 C C . ALA A 1 286 ? 67.720 6.222 -102.583 1.00 90.25 286 ALA A C 1
ATOM 2085 O O . ALA A 1 286 ? 68.373 6.755 -103.477 1.00 90.25 286 ALA A O 1
ATOM 2086 N N . GLU A 1 287 ? 68.145 5.127 -101.947 1.00 93.81 287 GLU A N 1
ATOM 2087 C CA . GLU A 1 287 ? 69.406 4.436 -102.251 1.00 93.81 287 GLU A CA 1
ATOM 2088 C C . GLU A 1 287 ? 69.449 3.956 -103.707 1.00 93.81 287 GLU A C 1
ATOM 2090 O O . GLU A 1 287 ? 70.436 4.194 -104.407 1.00 93.81 287 GLU A O 1
ATOM 2095 N N . ALA A 1 288 ? 68.360 3.357 -104.204 1.00 91.19 288 ALA A N 1
ATOM 2096 C CA . ALA A 1 288 ? 68.246 2.939 -105.600 1.00 91.19 288 ALA A CA 1
ATOM 2097 C C . ALA A 1 288 ? 68.323 4.131 -106.572 1.00 91.19 288 ALA A C 1
ATOM 2099 O O . ALA A 1 288 ? 69.040 4.069 -107.572 1.00 91.19 288 ALA A O 1
ATOM 2100 N N . ALA A 1 289 ? 67.643 5.240 -106.261 1.00 90.25 289 ALA A N 1
ATOM 2101 C CA . ALA A 1 289 ? 67.716 6.463 -107.057 1.00 90.25 289 ALA A CA 1
ATOM 2102 C C . ALA A 1 289 ? 69.136 7.063 -10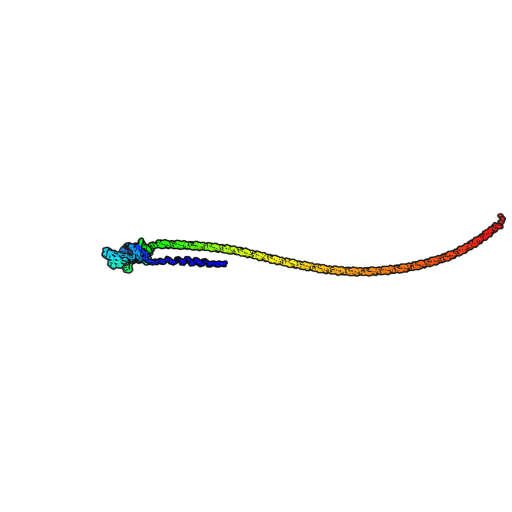7.061 1.00 90.25 289 ALA A C 1
ATOM 2104 O O . ALA A 1 289 ? 69.628 7.478 -108.111 1.00 90.25 289 ALA A O 1
ATOM 2105 N N . THR A 1 290 ? 69.833 7.067 -105.919 1.00 88.88 290 THR A N 1
ATOM 2106 C CA . THR A 1 290 ? 71.240 7.494 -105.826 1.00 88.88 290 THR A CA 1
ATOM 2107 C C . THR A 1 290 ? 72.172 6.580 -106.630 1.00 88.88 290 THR A C 1
ATOM 2109 O O . THR A 1 290 ? 73.054 7.076 -107.337 1.00 88.88 290 THR A O 1
ATOM 2112 N N . ALA A 1 291 ? 71.972 5.260 -106.587 1.00 90.81 291 ALA A N 1
ATOM 2113 C CA . ALA A 1 291 ? 72.738 4.304 -107.390 1.00 90.81 291 ALA A CA 1
ATOM 2114 C C . ALA A 1 291 ? 72.508 4.513 -108.900 1.00 90.81 291 ALA A C 1
ATOM 2116 O O . ALA A 1 291 ? 73.453 4.519 -109.690 1.00 90.81 291 ALA A O 1
ATOM 2117 N N . GLN A 1 292 ? 71.263 4.768 -109.313 1.00 91.88 292 GLN A N 1
ATOM 2118 C CA . GLN A 1 292 ? 70.938 5.082 -110.705 1.00 91.88 292 GLN A CA 1
ATOM 2119 C C . GLN A 1 292 ? 71.573 6.406 -111.154 1.00 91.88 292 GLN A C 1
ATOM 2121 O O . GLN A 1 292 ? 72.146 6.474 -112.242 1.00 91.88 292 GLN A O 1
ATOM 2126 N N . ALA A 1 293 ? 71.519 7.445 -110.317 1.00 89.88 293 ALA A N 1
ATOM 2127 C CA . ALA A 1 293 ? 72.130 8.740 -110.609 1.00 89.88 293 ALA A CA 1
ATOM 2128 C C . ALA A 1 293 ? 73.660 8.645 -110.729 1.00 89.88 293 ALA A C 1
ATOM 2130 O O . ALA A 1 293 ? 74.245 9.230 -111.638 1.00 89.88 293 ALA A O 1
ATOM 2131 N N . THR A 1 294 ? 74.317 7.870 -109.861 1.00 89.81 294 THR A N 1
ATOM 2132 C CA . THR A 1 294 ? 75.769 7.636 -109.950 1.00 89.81 294 THR A CA 1
ATOM 2133 C C . THR A 1 294 ? 76.148 6.834 -111.198 1.00 89.81 294 THR A C 1
ATOM 2135 O O . THR A 1 294 ? 77.120 7.192 -111.864 1.00 89.81 294 THR A O 1
ATOM 2138 N N . ALA A 1 295 ? 75.364 5.823 -111.587 1.00 90.12 295 ALA A N 1
ATOM 2139 C CA . ALA A 1 295 ? 75.565 5.095 -112.844 1.00 90.12 295 ALA A CA 1
ATOM 2140 C C . ALA A 1 295 ? 75.379 5.992 -114.085 1.00 90.12 295 ALA A C 1
ATOM 2142 O O . ALA A 1 295 ? 76.178 5.933 -115.027 1.00 90.12 295 ALA A O 1
ATOM 2143 N N . ALA A 1 296 ? 74.364 6.861 -114.077 1.00 90.06 296 ALA A N 1
ATOM 2144 C CA . ALA A 1 296 ? 74.142 7.844 -115.134 1.00 90.06 296 ALA A CA 1
ATOM 2145 C C . ALA A 1 296 ? 75.314 8.836 -115.235 1.00 90.06 296 ALA A C 1
ATOM 2147 O O . ALA A 1 296 ? 75.853 9.030 -116.322 1.00 90.06 296 ALA A O 1
ATOM 2148 N N . ALA A 1 297 ? 75.779 9.381 -114.106 1.00 89.00 297 ALA A N 1
ATOM 2149 C CA . ALA A 1 297 ? 76.926 10.290 -114.063 1.00 89.00 297 ALA A CA 1
ATOM 2150 C C . ALA A 1 297 ? 78.232 9.620 -114.529 1.00 89.00 297 ALA A C 1
ATOM 2152 O O . ALA A 1 297 ? 79.032 10.239 -115.232 1.00 89.00 297 ALA A O 1
ATOM 2153 N N . ALA A 1 298 ? 78.455 8.346 -114.185 1.00 88.75 298 ALA A N 1
ATOM 2154 C CA . ALA A 1 298 ? 79.591 7.577 -114.691 1.00 88.75 298 ALA A CA 1
ATOM 2155 C C . ALA A 1 298 ? 79.520 7.410 -116.217 1.00 88.75 298 ALA A C 1
ATOM 2157 O O . ALA A 1 298 ? 80.514 7.629 -116.907 1.00 88.75 298 ALA A O 1
ATOM 2158 N N . THR A 1 299 ? 78.333 7.102 -116.747 1.00 90.94 299 THR A N 1
ATOM 2159 C CA . THR A 1 299 ? 78.095 6.982 -118.192 1.00 90.94 299 THR A CA 1
ATOM 2160 C C . THR A 1 299 ? 78.341 8.309 -118.913 1.00 90.94 299 THR A C 1
ATOM 2162 O O . THR A 1 299 ? 79.035 8.339 -119.930 1.00 90.94 299 THR A O 1
ATOM 2165 N N . GLU A 1 300 ? 77.835 9.421 -118.373 1.00 90.50 300 GLU A N 1
ATOM 2166 C CA . GLU A 1 300 ? 78.059 10.762 -118.921 1.00 90.50 300 GLU A CA 1
ATOM 2167 C C . GLU A 1 300 ? 79.544 11.142 -118.899 1.00 90.50 300 GLU A C 1
ATOM 2169 O O . GLU A 1 300 ? 80.070 11.635 -119.896 1.00 90.50 300 GLU A O 1
ATOM 2174 N N . ARG A 1 301 ? 80.259 10.839 -117.808 1.00 90.19 301 ARG A N 1
ATOM 2175 C CA . ARG A 1 301 ? 81.707 11.064 -117.713 1.00 90.19 301 ARG A CA 1
ATOM 2176 C C . ARG A 1 301 ? 82.477 10.260 -118.759 1.00 90.19 301 ARG A C 1
ATOM 2178 O O . ARG A 1 301 ? 83.376 10.811 -119.390 1.00 90.19 301 ARG A O 1
ATOM 2185 N N . THR A 1 302 ? 82.120 8.996 -118.984 1.00 90.88 302 THR A N 1
ATOM 2186 C CA . THR A 1 302 ? 82.715 8.175 -120.050 1.00 90.88 302 THR A CA 1
ATOM 2187 C C . THR A 1 302 ? 82.427 8.759 -121.434 1.00 90.88 302 THR A C 1
ATOM 2189 O O . THR A 1 302 ? 83.335 8.843 -122.260 1.00 90.88 302 THR A O 1
ATOM 2192 N N . ALA A 1 303 ? 81.200 9.225 -121.685 1.00 88.25 303 ALA A N 1
ATOM 2193 C CA . ALA A 1 303 ? 80.840 9.877 -122.943 1.00 88.25 303 ALA A CA 1
ATOM 2194 C C . ALA A 1 303 ? 81.616 11.190 -123.161 1.00 88.25 303 ALA A C 1
ATOM 2196 O O . ALA A 1 303 ? 82.126 11.433 -124.255 1.00 88.25 303 ALA A O 1
ATOM 2197 N N . LEU A 1 304 ? 81.758 12.022 -122.125 1.00 91.25 304 LEU A N 1
ATOM 2198 C CA . LEU A 1 304 ? 82.570 13.241 -122.168 1.00 91.25 304 LEU A CA 1
ATOM 2199 C C . LEU A 1 304 ? 84.044 12.926 -122.420 1.00 91.25 304 LEU A C 1
ATOM 2201 O O . LEU A 1 304 ? 84.652 13.562 -123.278 1.00 91.25 304 LEU A O 1
ATOM 2205 N N . GLN A 1 305 ? 84.601 11.919 -121.745 1.00 91.81 305 GLN A N 1
ATOM 2206 C CA . GLN A 1 305 ? 85.979 11.485 -121.966 1.00 91.81 305 GLN A CA 1
ATOM 2207 C C . GLN A 1 305 ? 86.196 11.049 -123.421 1.00 91.81 305 GLN A C 1
ATOM 2209 O O . GLN A 1 305 ? 87.160 11.480 -124.046 1.00 91.81 305 GLN A O 1
ATOM 2214 N N . ALA A 1 306 ? 85.273 10.271 -123.997 1.00 86.25 306 ALA A N 1
ATOM 2215 C CA . ALA A 1 306 ? 85.340 9.875 -125.403 1.00 86.25 306 ALA A CA 1
ATOM 2216 C C . ALA A 1 306 ? 85.285 11.085 -126.356 1.00 86.25 306 ALA A C 1
ATOM 2218 O O . ALA A 1 306 ? 86.026 11.128 -127.339 1.00 86.25 306 ALA A O 1
ATOM 2219 N N . ARG A 1 307 ? 84.455 12.097 -126.056 1.00 88.00 307 ARG A N 1
ATOM 2220 C CA . ARG A 1 307 ? 84.401 13.355 -126.826 1.00 88.00 307 ARG A CA 1
ATOM 2221 C C . ARG A 1 307 ? 85.699 14.156 -126.721 1.00 88.00 307 ARG A C 1
ATOM 2223 O O . ARG A 1 307 ? 86.128 14.702 -127.732 1.00 88.00 307 ARG A O 1
ATOM 2230 N N . ILE A 1 308 ? 86.322 14.212 -125.541 1.00 88.94 308 ILE A N 1
ATOM 2231 C CA . ILE A 1 308 ? 87.631 14.854 -125.343 1.00 88.94 308 ILE A CA 1
ATOM 2232 C C . ILE A 1 308 ? 88.687 14.140 -126.185 1.00 88.94 308 ILE A C 1
ATOM 2234 O O . ILE A 1 308 ? 89.343 14.786 -126.992 1.00 88.94 308 ILE A O 1
ATOM 2238 N N . THR A 1 309 ? 88.786 12.812 -126.090 1.00 88.75 309 THR A N 1
ATOM 2239 C CA . THR A 1 309 ? 89.747 12.030 -126.882 1.00 88.75 309 THR A CA 1
ATOM 2240 C C . THR A 1 309 ? 89.524 12.200 -128.389 1.00 88.75 309 THR A C 1
ATOM 2242 O O . THR A 1 309 ? 90.483 12.346 -129.145 1.00 88.75 309 THR A O 1
ATOM 2245 N N . ALA A 1 310 ? 88.269 12.247 -128.847 1.00 84.62 310 ALA A N 1
ATOM 2246 C CA . ALA A 1 310 ? 87.954 12.530 -130.248 1.00 84.62 310 ALA A CA 1
ATOM 2247 C C . ALA A 1 310 ? 88.371 13.953 -130.668 1.00 84.62 310 ALA A C 1
ATOM 2249 O O . ALA A 1 310 ? 88.899 14.140 -131.764 1.00 84.62 310 ALA A O 1
ATOM 2250 N N . ALA A 1 311 ? 88.166 14.953 -129.805 1.00 82.38 311 ALA A N 1
ATOM 2251 C CA . ALA A 1 311 ? 88.583 16.330 -130.057 1.00 82.38 311 ALA A CA 1
ATOM 2252 C C . ALA A 1 311 ? 90.114 16.480 -130.078 1.00 82.38 311 ALA A C 1
ATOM 2254 O O . ALA A 1 311 ? 90.638 17.179 -130.942 1.00 82.38 311 ALA A O 1
ATOM 2255 N N . GLU A 1 312 ? 90.838 15.797 -129.189 1.00 89.06 312 GLU A N 1
ATOM 2256 C CA . GLU A 1 312 ? 92.305 15.743 -129.191 1.00 89.06 312 GLU A CA 1
ATOM 2257 C C . GLU A 1 312 ? 92.840 15.104 -130.478 1.00 89.06 312 GLU A C 1
ATOM 2259 O O . GLU A 1 312 ? 93.750 15.650 -131.102 1.00 89.06 312 GLU A O 1
ATOM 2264 N N . ALA A 1 313 ? 92.237 13.999 -130.930 1.00 84.81 313 ALA A N 1
ATOM 2265 C CA . ALA A 1 313 ? 92.587 13.367 -132.201 1.00 84.81 313 ALA A CA 1
ATOM 2266 C C . ALA A 1 313 ? 92.329 14.301 -133.398 1.00 84.81 313 ALA A C 1
ATOM 2268 O O . ALA A 1 313 ? 93.187 14.440 -134.272 1.00 84.81 313 ALA A O 1
ATOM 2269 N N . ALA A 1 314 ? 91.186 14.996 -133.413 1.00 82.62 314 ALA A N 1
ATOM 2270 C CA . ALA A 1 314 ? 90.867 15.982 -134.443 1.00 82.62 314 ALA A CA 1
ATOM 2271 C C . ALA A 1 314 ? 91.839 17.177 -134.426 1.00 82.62 314 ALA A C 1
ATOM 2273 O O . ALA A 1 314 ? 92.277 17.630 -135.483 1.00 82.62 314 ALA A O 1
ATOM 2274 N N . ALA A 1 315 ? 92.227 17.666 -133.245 1.00 78.31 315 ALA A N 1
ATOM 2275 C CA . ALA A 1 315 ? 93.203 18.744 -133.095 1.00 78.31 315 ALA A CA 1
ATOM 2276 C C . ALA A 1 315 ? 94.609 18.318 -133.554 1.00 78.31 315 ALA A C 1
ATOM 2278 O O . ALA A 1 315 ? 95.284 19.075 -134.254 1.00 78.31 315 ALA A O 1
ATOM 2279 N N . ALA A 1 316 ? 95.037 17.095 -133.224 1.00 81.50 316 ALA A N 1
ATOM 2280 C CA . ALA A 1 316 ? 96.293 16.526 -133.709 1.00 81.50 316 ALA A CA 1
ATOM 2281 C C . ALA A 1 316 ? 96.298 16.403 -135.242 1.00 81.50 316 ALA A C 1
ATOM 2283 O O . ALA A 1 316 ? 97.277 16.778 -135.891 1.00 81.50 316 ALA A O 1
ATOM 2284 N N . GLN A 1 317 ? 95.184 15.958 -135.832 1.00 85.06 317 GLN A N 1
ATOM 2285 C CA . GLN A 1 317 ? 95.020 15.895 -137.283 1.00 85.06 317 GLN A CA 1
ATOM 2286 C C . GLN A 1 317 ? 95.077 17.288 -137.923 1.00 85.06 317 GLN A C 1
ATOM 2288 O O . GLN A 1 317 ? 95.816 17.481 -138.886 1.00 85.06 317 GLN A O 1
ATOM 2293 N N . ALA A 1 318 ? 94.376 18.276 -137.360 1.00 82.19 318 ALA A N 1
ATOM 2294 C CA . ALA A 1 318 ? 94.423 19.658 -137.836 1.00 82.19 318 ALA A CA 1
ATOM 2295 C C . ALA A 1 318 ? 95.843 20.249 -137.761 1.00 82.19 318 ALA A C 1
ATOM 2297 O O . ALA A 1 318 ? 96.280 20.931 -138.688 1.00 82.19 318 ALA A O 1
ATOM 2298 N N . SER A 1 319 ? 96.597 19.948 -136.698 1.00 77.75 319 SER A N 1
ATOM 2299 C CA . SER A 1 319 ? 98.002 20.351 -136.570 1.00 77.75 319 SER A CA 1
ATOM 2300 C C . SER A 1 319 ? 98.888 19.704 -137.641 1.00 77.75 319 SER A C 1
ATOM 2302 O O . SER A 1 319 ? 99.705 20.392 -138.256 1.00 77.75 319 SER A O 1
ATOM 2304 N N . ALA A 1 320 ? 98.687 18.416 -137.933 1.00 80.12 320 ALA A N 1
ATOM 2305 C CA . ALA A 1 320 ? 99.395 17.721 -139.007 1.00 80.12 320 ALA A CA 1
ATOM 2306 C C . ALA A 1 320 ? 99.077 18.319 -140.392 1.00 80.12 320 ALA A C 1
ATOM 2308 O O . ALA A 1 320 ? 99.983 18.519 -141.208 1.00 80.12 320 ALA A O 1
ATOM 2309 N N . THR A 1 321 ? 97.816 18.680 -140.648 1.00 84.31 321 THR A N 1
ATOM 2310 C CA . THR A 1 321 ? 97.416 19.383 -141.876 1.00 84.31 321 THR A CA 1
ATOM 2311 C C . THR A 1 321 ? 98.082 20.755 -141.967 1.00 84.31 321 THR A C 1
ATOM 2313 O O . THR A 1 321 ? 98.712 21.052 -142.978 1.00 84.31 321 THR A O 1
ATOM 2316 N N . ALA A 1 322 ? 98.048 21.554 -140.897 1.00 79.12 322 ALA A N 1
ATOM 2317 C CA . ALA A 1 322 ? 98.676 22.874 -140.864 1.00 79.12 322 ALA A CA 1
ATOM 2318 C C . ALA A 1 322 ? 100.205 22.812 -141.051 1.00 79.12 322 ALA A C 1
ATOM 2320 O O . ALA A 1 322 ? 100.782 23.654 -141.739 1.00 79.12 322 ALA A O 1
ATOM 2321 N N . ALA A 1 323 ? 100.881 21.805 -140.484 1.00 78.81 323 ALA A N 1
ATOM 2322 C CA . ALA A 1 323 ? 102.308 21.572 -140.717 1.00 78.81 323 ALA A CA 1
ATOM 2323 C C . ALA A 1 323 ? 102.599 21.255 -142.195 1.00 78.81 323 ALA A C 1
ATOM 2325 O O . ALA A 1 323 ? 103.566 21.769 -142.764 1.00 78.81 323 ALA A O 1
ATOM 2326 N N . THR A 1 324 ? 101.727 20.467 -142.827 1.00 80.94 324 THR A N 1
ATOM 2327 C CA . THR A 1 324 ? 101.808 20.130 -144.255 1.00 80.94 324 THR A CA 1
ATOM 2328 C C . THR A 1 324 ? 101.601 21.368 -145.131 1.00 80.94 324 THR A C 1
ATOM 2330 O O . THR A 1 324 ? 102.415 21.647 -146.012 1.00 80.94 324 THR A O 1
ATOM 2333 N N . GLU A 1 325 ? 100.569 22.168 -144.854 1.00 80.19 325 GLU A N 1
ATOM 2334 C CA . GLU A 1 325 ? 100.296 23.422 -145.567 1.00 80.19 325 GLU A CA 1
ATOM 2335 C C . GLU A 1 325 ? 101.431 24.437 -145.409 1.00 80.19 325 GLU A C 1
ATOM 2337 O O . GLU A 1 325 ? 101.838 25.069 -146.384 1.00 80.19 325 GLU A O 1
ATOM 2342 N N . ARG A 1 326 ? 101.997 24.565 -144.202 1.00 81.69 326 ARG A N 1
ATOM 2343 C CA . ARG A 1 326 ? 103.146 25.440 -143.944 1.00 81.69 326 ARG A CA 1
ATOM 2344 C C . ARG A 1 326 ? 104.381 24.990 -144.718 1.00 81.69 326 ARG A C 1
ATOM 2346 O O . ARG A 1 326 ? 105.075 25.836 -145.275 1.00 81.69 326 ARG A O 1
ATOM 2353 N N . SER A 1 327 ? 104.634 23.683 -144.798 1.00 80.31 327 SER A N 1
ATOM 2354 C CA . SER A 1 327 ? 105.707 23.126 -145.629 1.00 80.31 327 SER A CA 1
ATOM 2355 C C . SER A 1 327 ? 105.492 23.443 -147.117 1.00 80.31 327 SER A C 1
ATOM 2357 O O . SER A 1 327 ? 106.414 23.911 -147.787 1.00 80.31 327 SER A O 1
ATOM 2359 N N . ALA A 1 328 ? 104.257 23.309 -147.615 1.00 77.56 328 ALA A N 1
ATOM 2360 C CA . ALA A 1 328 ? 103.903 23.669 -148.988 1.00 77.56 328 ALA A CA 1
ATOM 2361 C C . ALA A 1 328 ? 104.067 25.176 -149.272 1.00 77.56 328 ALA A C 1
ATOM 2363 O O . ALA A 1 328 ? 104.596 25.562 -150.315 1.00 77.56 328 ALA A O 1
ATOM 2364 N N . LEU A 1 329 ? 103.663 26.045 -148.341 1.00 81.31 329 LEU A N 1
ATOM 2365 C CA . LEU A 1 329 ? 103.870 27.495 -148.421 1.00 81.31 329 LEU A CA 1
ATOM 2366 C C . LEU A 1 329 ? 105.355 27.865 -148.419 1.00 81.31 329 LEU A C 1
ATOM 2368 O O . LEU A 1 329 ? 105.775 28.670 -149.248 1.00 81.31 329 LEU A O 1
ATOM 2372 N N . GLN A 1 330 ? 106.151 27.250 -147.543 1.00 82.06 330 GLN A N 1
ATOM 2373 C CA . GLN A 1 330 ? 107.595 27.465 -147.487 1.00 82.06 330 GLN A CA 1
ATOM 2374 C C . GLN A 1 330 ? 108.247 27.114 -148.832 1.00 82.06 330 GLN A C 1
ATOM 2376 O O . GLN A 1 330 ? 109.006 27.917 -149.366 1.00 82.06 330 GLN A O 1
ATOM 2381 N N . ALA A 1 331 ? 107.880 25.975 -149.432 1.00 75.81 331 ALA A N 1
ATOM 2382 C CA . ALA A 1 331 ? 108.366 25.580 -150.753 1.00 75.81 331 ALA A CA 1
ATOM 2383 C C . ALA A 1 331 ? 107.994 26.597 -151.852 1.00 75.81 331 ALA A C 1
ATOM 2385 O O . ALA A 1 331 ? 108.816 26.903 -152.718 1.00 75.81 331 ALA A O 1
ATOM 2386 N N . ARG A 1 332 ? 106.782 27.176 -151.802 1.00 75.94 332 ARG A N 1
ATOM 2387 C CA . ARG A 1 332 ? 106.358 28.242 -152.730 1.00 75.94 332 ARG A CA 1
ATOM 2388 C C . ARG A 1 332 ? 107.146 29.537 -152.537 1.00 75.94 332 ARG A C 1
ATOM 2390 O O . ARG A 1 332 ? 107.481 30.172 -153.532 1.00 75.94 332 ARG A O 1
ATOM 2397 N N . ILE A 1 333 ? 107.449 29.920 -151.295 1.00 78.06 333 ILE A N 1
ATOM 2398 C CA . ILE A 1 333 ? 108.286 31.092 -150.994 1.00 78.06 333 ILE A CA 1
ATOM 2399 C C . ILE A 1 333 ? 109.691 30.883 -151.560 1.00 78.06 333 ILE A C 1
ATOM 2401 O O . ILE A 1 333 ? 110.170 31.735 -152.300 1.00 78.06 333 ILE A O 1
ATOM 2405 N N . THR A 1 334 ? 110.307 29.723 -151.317 1.00 77.50 334 THR A N 1
ATOM 2406 C CA . THR A 1 334 ? 111.636 29.404 -151.861 1.00 77.50 334 THR A CA 1
ATOM 2407 C C . THR A 1 334 ? 111.649 29.433 -153.396 1.00 77.50 334 THR A C 1
ATOM 2409 O O . THR A 1 334 ? 112.581 29.962 -153.999 1.00 77.50 334 THR A O 1
ATOM 2412 N N . ALA A 1 335 ? 110.592 28.940 -154.053 1.00 74.25 335 ALA A N 1
ATOM 2413 C CA . ALA A 1 335 ? 110.450 29.031 -155.508 1.00 74.25 335 ALA A CA 1
ATOM 2414 C C . ALA A 1 335 ? 110.286 30.484 -156.006 1.00 74.25 335 ALA A C 1
ATOM 2416 O O . ALA A 1 335 ? 110.863 30.860 -157.027 1.00 74.25 335 ALA A O 1
ATOM 2417 N N . ALA A 1 336 ? 109.530 31.317 -155.284 1.00 72.12 336 ALA A N 1
ATOM 2418 C CA . ALA A 1 336 ? 109.340 32.729 -155.614 1.00 72.12 336 ALA A CA 1
ATOM 2419 C C . ALA A 1 336 ? 110.619 33.558 -155.408 1.00 72.12 336 ALA A C 1
ATOM 2421 O O . ALA A 1 336 ? 110.918 34.430 -156.222 1.00 72.12 336 ALA A O 1
ATOM 2422 N N . GLU A 1 337 ? 111.406 33.266 -154.371 1.00 76.25 337 GLU A N 1
ATOM 2423 C CA . GLU A 1 337 ? 112.722 33.877 -154.151 1.00 76.25 337 GLU A CA 1
ATOM 2424 C C . GLU A 1 337 ? 113.703 33.517 -155.273 1.00 76.25 337 GLU A C 1
ATOM 2426 O O . GLU A 1 337 ? 114.402 34.398 -155.781 1.00 76.25 337 GLU A O 1
ATOM 2431 N N . ALA A 1 338 ? 113.700 32.260 -155.733 1.00 72.75 338 ALA A N 1
ATOM 2432 C CA . ALA A 1 338 ? 114.491 31.833 -156.887 1.00 72.75 338 ALA A CA 1
ATOM 2433 C C . ALA A 1 338 ? 114.079 32.568 -158.179 1.00 72.75 338 ALA A C 1
ATOM 2435 O O . ALA A 1 338 ? 114.939 33.033 -158.931 1.00 72.75 338 ALA A O 1
ATOM 2436 N N . ALA A 1 339 ? 112.775 32.750 -158.412 1.00 73.62 339 ALA A N 1
ATOM 2437 C CA . ALA A 1 339 ? 112.266 33.520 -159.549 1.00 73.62 339 ALA A CA 1
ATOM 2438 C C . ALA A 1 339 ? 112.629 35.017 -159.456 1.00 73.62 339 ALA A C 1
ATOM 2440 O O . ALA A 1 339 ? 113.052 35.624 -160.441 1.00 73.62 339 ALA A O 1
ATOM 2441 N N . ALA A 1 340 ? 112.525 35.621 -158.268 1.00 70.38 340 ALA A N 1
ATOM 2442 C CA . ALA A 1 340 ? 112.900 37.016 -158.038 1.00 70.38 340 ALA A CA 1
ATOM 2443 C C . ALA A 1 340 ? 114.409 37.256 -158.225 1.00 70.38 340 ALA A C 1
ATOM 2445 O O . ALA A 1 340 ? 114.813 38.310 -158.723 1.00 70.38 340 ALA A O 1
ATOM 2446 N N . ALA A 1 341 ? 115.248 36.280 -157.866 1.00 69.75 341 ALA A N 1
ATOM 2447 C CA . ALA A 1 341 ? 116.681 36.324 -158.137 1.00 69.75 341 ALA A CA 1
ATOM 2448 C C . ALA A 1 341 ? 116.970 36.348 -159.648 1.00 69.75 341 ALA A C 1
ATOM 2450 O O . ALA A 1 341 ? 117.723 37.212 -160.094 1.00 69.75 341 ALA A O 1
ATOM 2451 N N . GLN A 1 342 ? 116.311 35.496 -160.444 1.00 70.75 342 GLN A N 1
ATOM 2452 C CA . GLN A 1 342 ? 116.445 35.501 -161.911 1.00 70.75 342 GLN A CA 1
ATOM 2453 C C . GLN A 1 342 ? 116.032 36.839 -162.540 1.00 70.75 342 GLN A C 1
ATOM 2455 O O . GLN A 1 342 ? 116.704 37.347 -163.438 1.00 70.75 342 GLN A O 1
ATOM 2460 N N . LEU A 1 343 ? 114.948 37.439 -162.042 1.00 70.44 343 LEU A N 1
ATOM 2461 C CA . LEU A 1 343 ? 114.432 38.720 -162.532 1.00 70.44 343 LEU A CA 1
ATOM 2462 C C . LEU A 1 343 ? 115.399 39.879 -162.241 1.00 70.44 343 LEU A C 1
ATOM 2464 O O . LEU A 1 343 ? 115.592 40.750 -163.089 1.00 70.44 343 LEU A O 1
ATOM 2468 N N . ARG A 1 344 ? 116.070 39.864 -161.079 1.00 75.38 344 ARG A N 1
ATOM 2469 C CA . ARG A 1 344 ? 117.154 40.814 -160.768 1.00 75.38 344 ARG A CA 1
ATOM 2470 C C . ARG A 1 344 ? 118.335 40.669 -161.721 1.00 75.38 344 ARG A C 1
ATOM 2472 O O . ARG A 1 344 ? 118.877 41.685 -162.150 1.00 75.38 344 ARG A O 1
ATOM 2479 N N . THR A 1 345 ? 118.713 39.440 -162.068 1.00 71.31 345 THR A N 1
ATOM 2480 C CA . THR A 1 345 ? 119.783 39.192 -163.041 1.00 71.31 345 THR A CA 1
ATOM 2481 C C . THR A 1 345 ? 119.408 39.752 -164.415 1.00 71.31 345 THR A C 1
ATOM 2483 O O . THR A 1 345 ? 120.194 40.490 -164.998 1.00 71.31 345 THR A O 1
ATOM 2486 N N . ALA A 1 346 ? 118.182 39.501 -164.888 1.00 69.44 346 ALA A N 1
ATOM 2487 C CA . ALA A 1 346 ? 117.695 40.012 -166.172 1.00 69.44 346 ALA A CA 1
ATOM 2488 C C . ALA A 1 346 ? 117.640 41.552 -166.228 1.00 69.44 346 ALA A C 1
ATOM 2490 O O . ALA A 1 346 ? 118.008 42.154 -167.237 1.00 69.44 346 ALA A O 1
ATOM 2491 N N . LEU A 1 347 ? 117.229 42.204 -165.134 1.00 74.75 347 LEU A N 1
ATOM 2492 C CA . LEU A 1 347 ? 117.174 43.666 -165.053 1.00 74.75 347 LEU A CA 1
ATOM 2493 C C . LEU A 1 347 ? 118.573 44.303 -165.102 1.00 74.75 347 LEU A C 1
ATOM 2495 O O . LEU A 1 347 ? 118.760 45.330 -165.753 1.00 74.75 347 LEU A O 1
ATOM 2499 N N . GLN A 1 348 ? 119.561 43.685 -164.445 1.00 72.69 348 GLN A N 1
ATOM 2500 C CA . GLN A 1 348 ? 120.955 44.136 -164.509 1.00 72.69 348 GLN A CA 1
ATOM 2501 C C . GLN A 1 348 ? 121.530 44.017 -165.923 1.00 72.69 348 GLN A C 1
ATOM 2503 O O . GLN A 1 348 ? 122.279 44.898 -166.345 1.00 72.69 348 GLN A O 1
ATOM 2508 N N . THR A 1 349 ? 121.160 42.976 -166.672 1.00 67.38 349 THR A N 1
ATOM 2509 C CA . THR A 1 349 ? 121.554 42.827 -168.079 1.00 67.38 349 THR A CA 1
ATOM 2510 C C . THR A 1 349 ? 120.937 43.930 -168.944 1.00 67.38 349 THR A C 1
ATOM 2512 O O . THR A 1 349 ? 121.664 44.631 -169.642 1.00 67.38 349 THR A O 1
ATOM 2515 N N . ALA A 1 350 ? 119.630 44.178 -168.810 1.00 65.31 350 ALA A N 1
ATOM 2516 C CA . ALA A 1 350 ? 118.920 45.200 -169.584 1.00 65.31 350 ALA A CA 1
ATOM 2517 C C . ALA A 1 350 ? 119.394 46.640 -169.286 1.00 65.31 350 ALA A C 1
ATOM 2519 O O . ALA A 1 350 ? 119.472 47.479 -170.182 1.00 65.31 350 ALA A O 1
ATOM 2520 N N . GLN A 1 351 ? 119.749 46.948 -168.032 1.00 68.06 351 GLN A N 1
ATOM 2521 C CA . GLN A 1 351 ? 120.301 48.262 -167.672 1.00 68.06 351 GLN A CA 1
ATOM 2522 C C . GLN A 1 351 ? 121.692 48.507 -168.264 1.00 68.06 351 GLN A C 1
ATOM 2524 O O . GLN A 1 351 ? 122.030 49.658 -168.535 1.00 68.06 351 GLN A O 1
ATOM 2529 N N . ARG A 1 352 ? 122.475 47.445 -168.487 1.00 66.06 352 ARG A N 1
ATOM 2530 C CA . ARG A 1 352 ? 123.800 47.521 -169.112 1.00 66.06 352 ARG A CA 1
ATOM 2531 C C . ARG A 1 352 ? 123.704 47.784 -170.618 1.00 66.06 352 ARG A C 1
ATOM 2533 O O . ARG A 1 352 ? 124.469 48.584 -171.143 1.00 66.06 352 ARG A O 1
ATOM 2540 N N . GLU A 1 353 ? 122.713 47.191 -171.280 1.00 67.19 353 GLU A N 1
ATOM 2541 C CA . GLU A 1 353 ? 122.430 47.422 -172.705 1.00 67.19 353 GLU A CA 1
ATOM 2542 C C . GLU A 1 353 ? 121.916 48.851 -172.973 1.00 67.19 353 GLU A C 1
ATOM 2544 O O . GLU A 1 353 ? 122.258 49.474 -173.980 1.00 67.19 353 GLU A O 1
ATOM 2549 N N . LEU A 1 354 ? 121.140 49.424 -172.044 1.00 62.31 354 LEU A N 1
ATOM 2550 C CA . LEU A 1 354 ? 120.606 50.784 -172.183 1.00 62.31 354 LEU A CA 1
ATOM 2551 C C . LEU A 1 354 ? 121.683 51.876 -172.030 1.00 62.31 354 LEU A C 1
ATOM 2553 O O . LEU A 1 354 ? 121.599 52.921 -172.681 1.00 62.31 354 LEU A O 1
ATOM 2557 N N . THR A 1 355 ? 122.692 51.666 -171.179 1.00 63.47 355 THR A N 1
ATOM 2558 C CA . THR A 1 355 ? 123.812 52.609 -171.019 1.00 63.47 355 THR A CA 1
ATOM 2559 C C . THR A 1 355 ? 124.782 52.574 -172.199 1.00 63.47 355 THR A C 1
ATOM 2561 O O . THR A 1 355 ? 125.301 53.628 -172.564 1.00 63.47 355 THR A O 1
ATOM 2564 N N . GLU A 1 356 ? 124.960 51.427 -172.859 1.00 60.25 356 GLU A N 1
ATOM 2565 C CA . GLU A 1 356 ? 125.726 51.339 -174.112 1.00 60.25 356 GLU A CA 1
ATOM 2566 C C . GLU A 1 356 ? 125.004 52.017 -175.287 1.00 60.25 356 GLU A C 1
ATOM 2568 O O . GLU A 1 356 ? 125.629 52.757 -176.048 1.00 60.25 356 GLU A O 1
ATOM 2573 N N . ALA A 1 357 ? 123.677 51.880 -175.391 1.00 59.59 357 ALA A N 1
ATOM 2574 C CA . ALA A 1 357 ? 122.897 52.503 -176.466 1.00 59.59 357 ALA A CA 1
ATOM 2575 C C . ALA A 1 357 ? 122.903 54.048 -176.427 1.00 59.59 357 ALA A C 1
ATOM 2577 O O . ALA A 1 357 ? 122.750 54.700 -177.461 1.00 59.59 357 ALA A O 1
ATOM 2578 N N . ARG A 1 358 ? 123.099 54.656 -175.248 1.00 59.28 358 ARG A N 1
ATOM 2579 C CA . ARG A 1 358 ? 123.095 56.122 -175.073 1.00 59.28 358 ARG A CA 1
ATOM 2580 C C . ARG A 1 358 ? 124.452 56.792 -175.314 1.00 59.28 358 ARG A C 1
ATOM 2582 O O . ARG A 1 358 ? 124.481 57.999 -175.529 1.00 59.28 358 ARG A O 1
ATOM 2589 N N . ALA A 1 359 ? 125.552 56.038 -175.321 1.00 61.22 359 ALA A N 1
ATOM 2590 C CA . ALA A 1 359 ? 126.903 56.563 -175.542 1.00 61.22 359 ALA A CA 1
ATOM 2591 C C . ALA A 1 359 ? 127.281 56.725 -177.036 1.00 61.22 359 ALA A C 1
ATOM 2593 O O . ALA A 1 359 ? 128.362 57.224 -177.337 1.00 61.22 359 ALA A O 1
ATOM 2594 N N . ALA A 1 360 ? 126.402 56.339 -177.974 1.00 58.84 360 ALA A N 1
ATOM 2595 C CA . ALA A 1 360 ? 126.712 56.225 -179.406 1.00 58.84 360 ALA A CA 1
ATOM 2596 C C . ALA A 1 360 ? 126.055 57.278 -180.339 1.00 58.84 360 ALA A C 1
ATOM 2598 O O . ALA A 1 360 ? 126.050 57.080 -181.553 1.00 58.84 360 ALA A O 1
ATOM 2599 N N . GLN A 1 361 ? 125.520 58.402 -179.834 1.00 46.97 361 GLN A N 1
ATOM 2600 C CA . GLN A 1 361 ? 124.965 59.484 -180.682 1.00 46.97 361 GLN A CA 1
ATOM 2601 C C . GLN A 1 361 ? 125.747 60.817 -180.570 1.00 46.97 361 GLN A C 1
ATOM 2603 O O . GLN A 1 361 ? 125.715 61.443 -179.511 1.00 46.97 361 GLN A O 1
ATOM 2608 N N . PRO A 1 362 ? 126.416 61.280 -181.652 1.00 43.78 362 PRO A N 1
ATOM 2609 C CA . PRO A 1 362 ? 126.958 62.640 -181.819 1.00 43.78 362 PRO A CA 1
ATOM 2610 C C . PRO A 1 362 ? 126.003 63.568 -182.643 1.00 43.78 362 PRO A C 1
ATOM 2612 O O . PRO A 1 362 ? 124.974 63.096 -183.125 1.00 43.78 362 PRO A O 1
ATOM 2615 N N . PRO A 1 363 ? 126.281 64.888 -182.773 1.00 49.53 363 PRO A N 1
ATOM 2616 C CA . PRO A 1 363 ? 125.342 65.994 -182.512 1.00 49.53 363 PRO A CA 1
ATOM 2617 C C . PRO A 1 363 ? 124.476 66.461 -183.698 1.00 49.53 363 PRO A C 1
ATOM 2619 O O . PRO A 1 363 ? 124.826 66.267 -184.864 1.00 49.53 363 PRO A O 1
ATOM 2622 N N . ARG A 1 364 ? 123.411 67.209 -183.373 1.00 45.75 364 ARG A N 1
ATOM 2623 C CA . ARG A 1 364 ? 122.852 68.304 -184.183 1.00 45.75 364 ARG A CA 1
ATOM 2624 C C . ARG A 1 364 ? 122.458 69.472 -183.297 1.00 45.75 364 ARG A C 1
ATOM 2626 O O . ARG A 1 364 ? 121.931 69.195 -182.197 1.00 45.75 364 ARG A O 1
#

Sequence (364 aa):
MPSTPLMAARSAQLATGLFLLLAAPAQAVEYDGNWQFAMSCSANGAQPAFTERFIAPIAQNAVTRTRSGRTAQGQDDTSRFSARIEGGQMTAVVDRNRGGERWSIRFAGPATSDRRFDLAGGIFLGERQLRSCQLVAEALSSAPGSLAATAPARAEAARQQLAAAQAALAALQANSEAEAQALRTDVDLARFEGAAMRAELDQRVAAIALLETRLRTAEGATAQAQAALAQAIATATAEIGQRDQRIAAAAQAMTAQRTALEARVAAAEAAAATQRTALEARITAAEAATAQATAAAATERTALQARITAAEAAAAQASATAATERSALQARITAAEAAAAQLRTALQTAQRELTEARAAQPPR

pLDDT: mean 86.36, std 14.55, range [41.97, 98.0]

Radius of gyration: 109.84 Å; chains: 1; bounding box: 207×90×286 Å

Foldseek 3Di:
DDDDPDPPPPPPPPPPPPDPPPDDPDDWAQQFAKKKKWKWWPDDPVGHTDIDIDIFTQDRQKTWDWDWDADPVRWIKIWIWIWGADPQKIWIKIWIATNNQTKIWIWIFGAPDSFKTKIKTAIDRPNDGDITMIMIMGHPDGDVPHNVNCVVVVVVVVVVVVVVVVVVVVVVVVVVVVVVVVVVVVVVVVVVVVVVVVVVVVVVVVVVVVVVVVVVVVVVVVVVVVVVVVVVVVVVVVVVVVVVVVVVVVVVVVVVVVVVVVVVVVVVVVVVVVVVVVVVVVVVVVVVVVVVVVVVVVVVVVVVVVVVVVVVVVVVVVVVVVVVVVVVVVVVVVVVVVVVVVVVVVVVVVVVVVVVVVVPDDDD

Secondary structure (DSSP, 8-state):
------STTSTTSSSSSSSS---PPP-S-TT-EEEEEEEEE--BTTB--EEEEEEEEEBTTEEEEEEEEE-TTS-EEEEEEEEEEETTEEEEEEEEEETTEEEEEEEEEEEEETTEEEEEEEEEETTEEEEEEEEEEEEEEEPTTSHHHHHHHHHHHHHHHHHHHHHHHHHHHHHHHHHHHHHHHHHHHHHHHHHHHHHHHHHHHHHHHHHHHHHHHHHHHHHHHHHHHHHHHHHHHHHHHHHHHHHHHHHHHHHHHHHHHHHHHHHHHHHHHHHHHHHHHHHHHHHHHHHHHHHHHHHHHHHHHHHHHHHHHHHHHHHHHHHHHHHHHHHHHHHHHHHHHHHHHHHHHHHHHHHHHHTT----